Protein AF-A0A533MLQ5-F1 (afdb_monomer)

Structure (mmCIF, N/CA/C/O backbone):
data_AF-A0A533MLQ5-F1
#
_entry.id   AF-A0A533MLQ5-F1
#
loop_
_atom_site.group_PDB
_atom_site.id
_atom_site.type_symbol
_atom_site.label_atom_id
_atom_site.label_alt_id
_atom_site.label_comp_id
_atom_site.label_asym_id
_atom_site.label_entity_id
_atom_site.label_seq_id
_atom_site.pdbx_PDB_ins_code
_atom_site.Cartn_x
_atom_site.Cartn_y
_atom_site.Cartn_z
_atom_site.occupancy
_atom_site.B_iso_or_equiv
_atom_site.auth_seq_id
_atom_site.auth_comp_id
_atom_site.auth_asym_id
_atom_site.auth_atom_id
_atom_site.pdbx_PDB_model_num
ATOM 1 N N . MET A 1 1 ? 47.678 -3.691 -73.877 1.00 52.03 1 MET A N 1
ATOM 2 C CA . MET A 1 1 ? 47.034 -3.678 -72.547 1.00 52.03 1 MET A CA 1
ATOM 3 C C . MET A 1 1 ? 46.346 -5.024 -72.394 1.00 52.03 1 MET A C 1
ATOM 5 O O . MET A 1 1 ? 45.467 -5.335 -73.183 1.00 52.03 1 MET A O 1
ATOM 9 N N . THR A 1 2 ? 46.897 -5.907 -71.569 1.00 49.91 2 THR A N 1
ATOM 10 C CA . THR A 1 2 ? 46.600 -7.346 -71.576 1.00 49.91 2 THR A CA 1
ATOM 11 C C . THR A 1 2 ? 45.329 -7.654 -70.782 1.00 49.91 2 THR A C 1
ATOM 13 O O . THR A 1 2 ? 45.157 -7.157 -69.675 1.00 49.91 2 THR A O 1
ATOM 16 N N . ILE A 1 3 ? 44.464 -8.516 -71.330 1.00 55.06 3 ILE A N 1
ATOM 17 C CA . ILE A 1 3 ? 43.187 -8.994 -70.750 1.00 55.06 3 ILE A CA 1
ATOM 18 C C . ILE A 1 3 ? 43.326 -9.449 -69.283 1.00 55.06 3 ILE A C 1
ATOM 20 O O . ILE A 1 3 ? 42.401 -9.309 -68.491 1.00 55.06 3 ILE A O 1
ATOM 24 N N . LYS A 1 4 ? 44.519 -9.911 -68.890 1.00 53.94 4 LYS A N 1
ATOM 25 C CA . LYS A 1 4 ? 44.862 -10.299 -67.518 1.00 53.94 4 LYS A CA 1
ATOM 26 C C . LYS A 1 4 ? 44.716 -9.156 -66.497 1.00 53.94 4 LYS A C 1
ATOM 28 O O . LYS A 1 4 ? 44.266 -9.411 -65.392 1.00 53.94 4 LYS A O 1
ATOM 33 N N . ALA A 1 5 ? 45.028 -7.914 -66.878 1.00 56.56 5 ALA A N 1
ATOM 34 C CA . ALA A 1 5 ? 44.864 -6.742 -66.014 1.00 56.56 5 ALA A CA 1
ATOM 35 C C . ALA A 1 5 ? 43.391 -6.311 -65.873 1.00 56.56 5 ALA A C 1
ATOM 37 O O . ALA A 1 5 ? 43.002 -5.793 -64.834 1.00 56.56 5 ALA A O 1
ATOM 38 N N . LEU A 1 6 ? 42.559 -6.557 -66.894 1.00 52.03 6 LEU A N 1
ATOM 39 C CA . LEU A 1 6 ? 41.113 -6.305 -66.833 1.00 52.03 6 LEU A CA 1
ATOM 40 C C . LEU A 1 6 ? 40.410 -7.299 -65.893 1.00 52.03 6 LEU A C 1
ATOM 42 O O . LEU A 1 6 ? 39.586 -6.875 -65.095 1.00 52.03 6 LEU A O 1
ATOM 46 N N . ILE A 1 7 ? 40.794 -8.581 -65.922 1.00 58.09 7 ILE A N 1
ATOM 47 C CA . ILE A 1 7 ? 40.249 -9.624 -65.029 1.00 58.09 7 ILE A CA 1
ATOM 48 C C . ILE A 1 7 ? 40.660 -9.391 -63.563 1.00 58.09 7 ILE A C 1
ATOM 50 O O . ILE A 1 7 ? 39.838 -9.556 -62.668 1.00 58.09 7 ILE A O 1
ATOM 54 N N . ASP A 1 8 ? 41.901 -8.962 -63.307 1.00 58.78 8 ASP A N 1
ATOM 55 C CA . ASP A 1 8 ? 42.352 -8.603 -61.949 1.00 58.78 8 ASP A CA 1
ATOM 56 C C . ASP A 1 8 ? 41.588 -7.395 -61.381 1.00 58.78 8 ASP A C 1
ATOM 58 O O . ASP A 1 8 ? 41.286 -7.344 -60.191 1.00 58.78 8 ASP A O 1
ATOM 62 N N . THR A 1 9 ? 41.235 -6.429 -62.237 1.00 58.09 9 THR A N 1
ATOM 63 C CA . THR A 1 9 ? 40.489 -5.231 -61.820 1.00 58.09 9 THR A CA 1
ATOM 64 C C . THR A 1 9 ? 39.015 -5.553 -61.526 1.00 58.09 9 THR A C 1
ATOM 66 O O . THR A 1 9 ? 38.464 -5.012 -60.573 1.00 58.09 9 THR A O 1
ATOM 69 N N . ASP A 1 10 ? 38.385 -6.457 -62.287 1.00 61.09 10 ASP A N 1
ATOM 70 C CA . ASP A 1 10 ? 36.984 -6.877 -62.082 1.00 61.09 10 ASP A CA 1
ATOM 71 C C . ASP A 1 10 ? 36.812 -7.691 -60.780 1.00 61.09 10 ASP A C 1
ATOM 73 O O . ASP A 1 10 ? 35.869 -7.485 -60.014 1.00 61.09 10 ASP A O 1
ATOM 77 N N . ASN A 1 11 ? 37.795 -8.541 -60.456 1.00 61.97 11 ASN A N 1
ATOM 78 C CA . ASN A 1 11 ? 37.850 -9.255 -59.175 1.00 61.97 11 ASN A CA 1
ATOM 79 C C . ASN A 1 11 ? 38.070 -8.299 -57.990 1.00 61.97 11 ASN A C 1
ATOM 81 O O . ASN A 1 11 ? 37.400 -8.426 -56.967 1.00 61.97 11 ASN A O 1
ATOM 85 N N . ALA A 1 12 ? 38.942 -7.294 -58.142 1.00 66.06 12 ALA A N 1
ATOM 86 C CA . ALA A 1 12 ? 39.179 -6.288 -57.106 1.00 66.06 12 ALA A CA 1
ATOM 87 C C . ALA A 1 12 ? 37.922 -5.451 -56.792 1.00 66.06 12 ALA A C 1
ATOM 89 O O . ALA A 1 12 ? 37.705 -5.065 -55.643 1.00 66.06 12 ALA A O 1
ATOM 90 N N . VAL A 1 13 ? 37.069 -5.189 -57.790 1.00 75.00 13 VAL A N 1
ATOM 91 C CA . VAL A 1 13 ? 35.772 -4.523 -57.583 1.00 75.00 13 VAL A CA 1
ATOM 92 C C . VAL A 1 13 ? 34.772 -5.467 -56.908 1.00 75.00 13 VAL A C 1
ATOM 94 O O . VAL A 1 13 ? 34.083 -5.049 -55.977 1.00 75.00 13 VAL A O 1
ATOM 97 N N . SER A 1 14 ? 34.717 -6.740 -57.315 1.00 80.56 14 SER A N 1
ATOM 98 C CA . SER A 1 14 ? 33.837 -7.746 -56.702 1.00 80.56 14 SER A CA 1
ATOM 99 C C . SER A 1 14 ? 34.130 -7.960 -55.211 1.00 80.56 14 SER A C 1
ATOM 101 O O . SER A 1 14 ? 33.197 -8.053 -54.411 1.00 80.56 14 SER A O 1
ATOM 103 N N . ASP A 1 15 ? 35.404 -7.967 -54.812 1.00 81.50 15 ASP A N 1
ATOM 104 C CA . ASP A 1 15 ? 35.809 -8.131 -53.410 1.00 81.50 15 ASP A CA 1
ATOM 105 C C . ASP A 1 15 ? 35.355 -6.954 -52.533 1.00 81.50 15 ASP A C 1
ATOM 107 O O . ASP A 1 15 ? 34.838 -7.146 -51.428 1.00 81.50 15 ASP A O 1
ATOM 111 N N . ILE A 1 16 ? 35.473 -5.723 -53.042 1.00 88.06 16 ILE A N 1
ATOM 112 C CA . ILE A 1 16 ? 35.023 -4.516 -52.333 1.00 88.06 16 ILE A CA 1
ATOM 113 C C . ILE A 1 16 ? 33.496 -4.504 -52.205 1.00 88.06 16 ILE A C 1
ATOM 115 O O . ILE A 1 16 ? 32.967 -4.181 -51.139 1.00 88.06 16 ILE A O 1
ATOM 119 N N . VAL A 1 17 ? 32.774 -4.877 -53.265 1.00 88.62 17 VAL A N 1
ATOM 120 C CA . VAL A 1 17 ? 31.306 -4.949 -53.244 1.00 88.62 17 VAL A CA 1
ATOM 121 C C . VAL A 1 17 ? 30.828 -6.024 -52.267 1.00 88.62 17 VAL A C 1
ATOM 123 O O . VAL A 1 17 ? 29.930 -5.759 -51.468 1.00 88.62 17 VAL A O 1
ATOM 126 N N . GLY A 1 18 ? 31.451 -7.206 -52.263 1.00 88.25 18 GLY A N 1
ATOM 127 C CA . GLY A 1 18 ? 31.145 -8.275 -51.311 1.00 88.25 18 GLY A CA 1
ATOM 128 C C . GLY A 1 18 ? 31.357 -7.838 -49.860 1.00 88.25 18 GLY A C 1
ATOM 129 O O . GLY A 1 18 ? 30.474 -8.028 -49.020 1.00 88.25 18 GLY A O 1
ATOM 130 N N . PHE A 1 19 ? 32.479 -7.170 -49.577 1.00 91.56 19 PHE A N 1
ATOM 131 C CA . PHE A 1 19 ? 32.752 -6.606 -48.255 1.00 91.56 19 PHE A CA 1
ATOM 132 C C . PHE A 1 19 ? 31.704 -5.562 -47.839 1.00 91.56 19 PHE A C 1
ATOM 134 O O . PHE A 1 19 ? 31.177 -5.629 -46.728 1.00 91.56 19 PHE A O 1
ATOM 141 N N . MET A 1 20 ? 31.348 -4.635 -48.734 1.00 94.31 20 MET A N 1
ATOM 142 C CA . MET A 1 20 ? 30.329 -3.612 -48.466 1.00 94.31 20 MET A CA 1
ATOM 143 C C . MET A 1 20 ? 28.946 -4.215 -48.206 1.00 94.31 20 MET A C 1
ATOM 145 O O . MET A 1 20 ? 28.219 -3.727 -47.338 1.00 94.31 20 MET A O 1
ATOM 149 N N . LEU A 1 21 ? 28.581 -5.285 -48.916 1.00 94.75 21 LEU A N 1
ATOM 150 C CA . LEU A 1 21 ? 27.321 -5.996 -48.701 1.00 94.75 21 LEU A CA 1
ATOM 151 C C . LEU A 1 21 ? 27.282 -6.661 -47.324 1.00 94.75 21 LEU A C 1
ATOM 153 O O . LEU A 1 21 ? 26.309 -6.478 -46.592 1.00 94.75 21 LEU A O 1
ATOM 157 N N . VAL A 1 22 ? 28.345 -7.373 -46.936 1.00 96.25 22 VAL A N 1
ATOM 158 C CA . VAL A 1 22 ? 28.440 -7.991 -45.603 1.00 96.25 22 VAL A CA 1
ATOM 159 C C . VAL A 1 22 ? 28.392 -6.923 -44.511 1.00 96.25 22 VAL A C 1
ATOM 161 O O . VAL A 1 22 ? 27.608 -7.051 -43.572 1.00 96.25 22 VAL A O 1
ATOM 164 N N . LEU A 1 23 ? 29.155 -5.836 -44.659 1.00 96.56 23 LEU A N 1
ATOM 165 C CA . LEU A 1 23 ? 29.151 -4.720 -43.713 1.00 96.56 23 LEU A CA 1
ATOM 166 C C . LEU A 1 23 ? 27.755 -4.094 -43.579 1.00 96.56 23 LEU A C 1
ATOM 168 O O . LEU A 1 23 ? 27.298 -3.835 -42.468 1.00 96.56 23 LEU A O 1
ATOM 172 N N . SER A 1 24 ? 27.051 -3.901 -44.695 1.00 97.31 24 SER A N 1
ATOM 173 C CA . SER A 1 24 ? 25.691 -3.350 -44.699 1.00 97.31 24 SER A CA 1
ATOM 174 C C . SER A 1 24 ? 24.708 -4.269 -43.973 1.00 97.31 24 SER A C 1
ATOM 176 O O . SER A 1 24 ? 23.948 -3.807 -43.124 1.00 97.31 24 SER A O 1
ATOM 178 N N . ILE A 1 25 ? 24.757 -5.577 -44.243 1.00 97.00 25 ILE A N 1
ATOM 179 C CA . ILE A 1 25 ? 23.915 -6.573 -43.564 1.00 97.00 25 ILE A CA 1
ATOM 180 C C . ILE A 1 25 ? 24.217 -6.595 -42.061 1.00 97.00 25 ILE A C 1
ATOM 182 O O . ILE A 1 25 ? 23.290 -6.649 -41.249 1.00 97.00 25 ILE A O 1
ATOM 186 N N . MET A 1 26 ? 25.491 -6.499 -41.673 1.00 97.25 26 MET A N 1
ATOM 187 C CA . MET A 1 26 ? 25.888 -6.423 -40.267 1.00 97.25 26 MET A CA 1
ATOM 188 C C . MET A 1 26 ? 25.338 -5.169 -39.581 1.00 97.25 26 MET A C 1
ATOM 190 O O . MET A 1 26 ? 24.741 -5.281 -38.511 1.00 97.25 26 MET A O 1
ATOM 194 N N . ILE A 1 27 ? 25.489 -3.991 -40.194 1.00 97.06 27 ILE A N 1
ATOM 195 C CA . ILE A 1 27 ? 24.986 -2.724 -39.640 1.00 97.06 27 ILE A CA 1
ATOM 196 C C . ILE A 1 27 ? 23.463 -2.781 -39.472 1.00 97.06 27 ILE A C 1
ATOM 198 O O . ILE A 1 27 ? 22.954 -2.434 -38.407 1.00 97.06 27 ILE A O 1
ATOM 202 N N . VAL A 1 28 ? 22.738 -3.271 -40.484 1.00 96.94 28 VAL A N 1
ATOM 203 C CA . VAL A 1 28 ? 21.276 -3.430 -40.423 1.00 96.94 28 VAL A CA 1
ATOM 204 C C . VAL A 1 28 ? 20.872 -4.398 -39.311 1.00 96.94 28 VAL A C 1
ATOM 206 O O . VAL A 1 28 ? 19.945 -4.113 -38.556 1.00 96.94 28 VAL A O 1
ATOM 209 N N . SER A 1 29 ? 21.593 -5.510 -39.158 1.00 96.06 29 SER A N 1
ATOM 210 C CA . SER A 1 29 ? 21.314 -6.498 -38.110 1.00 96.06 29 SER A CA 1
ATOM 211 C C . SER A 1 29 ? 21.522 -5.916 -36.708 1.00 96.06 29 SER A C 1
ATOM 213 O O . SER A 1 29 ? 20.667 -6.079 -35.841 1.00 96.06 29 SER A O 1
ATOM 215 N N . LEU A 1 30 ? 22.619 -5.185 -36.484 1.00 95.00 30 LEU A N 1
ATOM 216 C CA . LEU A 1 30 ? 22.902 -4.532 -35.200 1.00 95.00 30 LEU A CA 1
ATOM 217 C C . LEU A 1 30 ? 21.886 -3.433 -34.869 1.00 95.00 30 LEU A C 1
ATOM 219 O O . LEU A 1 30 ? 21.451 -3.320 -33.719 1.00 95.00 30 LEU A O 1
ATOM 223 N N . ALA A 1 31 ? 21.484 -2.647 -35.870 1.00 94.19 31 ALA A N 1
ATOM 224 C CA . ALA A 1 31 ? 20.447 -1.636 -35.714 1.00 94.19 31 ALA A CA 1
ATOM 225 C C . ALA A 1 31 ? 19.106 -2.277 -35.32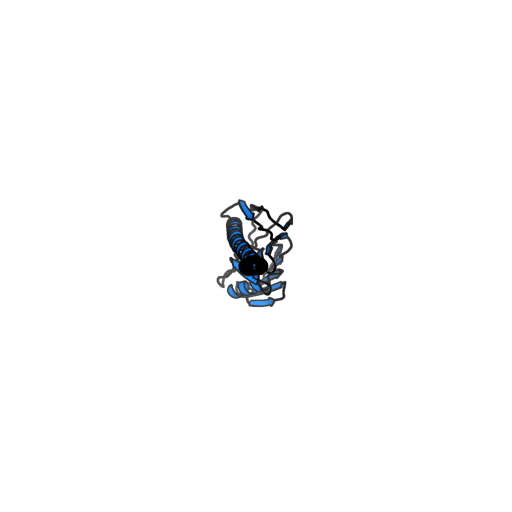3 1.00 94.19 31 ALA A C 1
ATOM 227 O O . ALA A 1 31 ? 18.473 -1.832 -34.367 1.00 94.19 31 ALA A O 1
ATOM 228 N N . ALA A 1 32 ? 18.714 -3.365 -35.996 1.00 93.31 32 ALA A N 1
ATOM 229 C CA . ALA A 1 32 ? 17.498 -4.103 -35.672 1.00 93.31 32 ALA A CA 1
ATOM 230 C C . ALA A 1 32 ? 17.530 -4.655 -34.237 1.00 93.31 32 ALA A C 1
ATOM 232 O O . ALA A 1 32 ? 16.602 -4.404 -33.471 1.00 93.31 32 ALA A O 1
ATOM 233 N N . ILE A 1 33 ? 18.615 -5.332 -33.838 1.00 92.94 33 ILE A N 1
ATOM 234 C CA . ILE A 1 33 ? 18.772 -5.863 -32.471 1.00 92.94 33 ILE A CA 1
ATOM 235 C C . ILE A 1 33 ? 18.626 -4.745 -31.434 1.00 92.94 33 ILE A C 1
ATOM 237 O O . ILE A 1 33 ? 17.901 -4.904 -30.456 1.00 92.94 33 ILE A O 1
ATOM 241 N N . SER A 1 34 ? 19.276 -3.601 -31.658 1.00 89.38 34 SER A N 1
ATOM 242 C CA . SER A 1 34 ? 19.252 -2.476 -30.716 1.00 89.38 34 SER A CA 1
ATOM 243 C C . SER A 1 34 ? 17.848 -1.892 -30.539 1.00 89.38 34 SER A C 1
ATOM 245 O O . SER A 1 34 ? 17.462 -1.563 -29.419 1.00 89.38 34 SER A O 1
ATOM 247 N N . LEU A 1 35 ? 17.068 -1.800 -31.621 1.00 89.00 35 LEU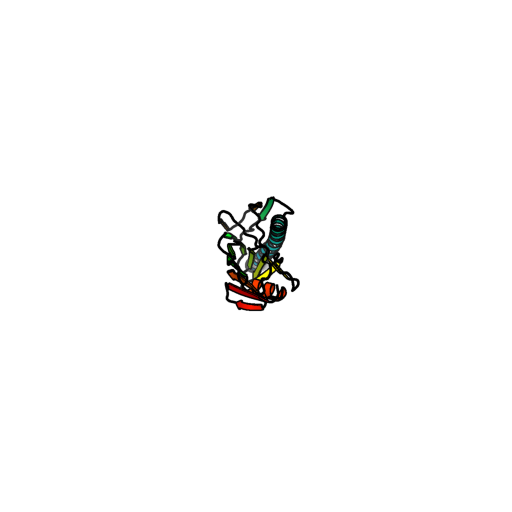 A N 1
ATOM 248 C CA . LEU A 1 35 ? 15.687 -1.313 -31.576 1.00 89.00 35 LEU A CA 1
ATOM 249 C C . LEU A 1 35 ? 14.758 -2.268 -30.815 1.00 89.00 35 LEU A C 1
ATOM 251 O O . LEU A 1 35 ? 13.924 -1.807 -30.039 1.00 89.00 35 LEU A O 1
ATOM 255 N N . PHE A 1 36 ? 14.919 -3.583 -30.988 1.00 89.50 36 PHE A N 1
ATOM 256 C CA . PHE A 1 36 ? 14.092 -4.577 -30.293 1.00 89.50 36 PHE A CA 1
ATOM 257 C C . PHE A 1 36 ? 14.529 -4.845 -28.846 1.00 89.50 36 PHE A C 1
ATOM 259 O O . PHE A 1 36 ? 13.700 -5.227 -28.024 1.00 89.50 36 PHE A O 1
ATOM 266 N N . ALA A 1 37 ? 15.802 -4.630 -28.501 1.00 88.62 37 ALA A N 1
ATOM 267 C CA . ALA A 1 37 ? 16.313 -4.891 -27.155 1.00 88.62 37 ALA A CA 1
ATOM 268 C C . ALA A 1 37 ? 15.799 -3.887 -26.108 1.00 88.62 37 ALA A C 1
ATOM 270 O O . ALA A 1 37 ? 15.509 -4.270 -24.978 1.00 88.62 37 ALA A O 1
ATOM 271 N N . GLN A 1 38 ? 15.673 -2.608 -26.472 1.00 85.81 38 GLN A N 1
ATOM 272 C CA . GLN A 1 38 ? 15.264 -1.540 -25.552 1.00 85.81 38 GLN A CA 1
ATOM 273 C C . GLN A 1 38 ? 13.917 -1.783 -24.840 1.00 85.81 38 GLN A C 1
ATOM 275 O O . GLN A 1 38 ? 13.901 -1.707 -23.611 1.00 85.81 38 GLN A O 1
ATOM 280 N N . PRO A 1 39 ? 12.799 -2.094 -25.533 1.00 85.75 39 PRO A N 1
ATOM 281 C CA . PRO A 1 39 ? 11.515 -2.304 -24.860 1.00 85.75 39 PRO A CA 1
ATOM 282 C C . PRO A 1 39 ? 11.556 -3.482 -23.878 1.00 85.75 39 PRO A C 1
ATOM 284 O O . PRO A 1 39 ? 11.119 -3.333 -22.740 1.00 85.75 39 PRO A O 1
ATOM 287 N N . ILE A 1 40 ? 12.180 -4.600 -24.271 1.00 86.06 40 ILE A N 1
ATOM 288 C CA . ILE A 1 40 ? 12.322 -5.799 -23.428 1.00 86.06 40 ILE A CA 1
ATOM 289 C C . ILE A 1 40 ? 13.117 -5.481 -22.155 1.00 86.06 40 ILE A C 1
ATOM 291 O O . ILE A 1 40 ? 12.739 -5.880 -21.052 1.00 86.06 40 ILE A O 1
ATOM 295 N N . LEU A 1 41 ? 14.221 -4.739 -22.295 1.00 87.88 41 LEU A N 1
ATOM 296 C CA . LEU A 1 41 ? 15.052 -4.343 -21.160 1.00 87.88 41 LEU A CA 1
ATOM 297 C C . LEU A 1 41 ? 14.315 -3.398 -20.208 1.00 87.88 41 LEU A C 1
ATOM 299 O O . LEU A 1 41 ? 14.487 -3.522 -18.999 1.00 87.88 41 LEU A O 1
ATOM 303 N N . ASN A 1 42 ? 13.517 -2.463 -20.725 1.00 86.06 42 ASN A N 1
ATOM 304 C CA . ASN A 1 42 ? 12.780 -1.516 -19.889 1.00 86.06 42 ASN A CA 1
ATOM 305 C C . ASN A 1 42 ? 11.655 -2.203 -19.106 1.00 86.06 42 ASN A C 1
ATOM 307 O O . ASN A 1 42 ? 11.548 -1.986 -17.907 1.00 86.06 42 ASN A O 1
ATOM 311 N N . GLU A 1 43 ? 10.879 -3.088 -19.736 1.00 85.38 43 GLU A N 1
ATOM 312 C CA . GLU A 1 43 ? 9.852 -3.870 -19.030 1.00 85.38 43 GLU A CA 1
ATOM 313 C C . GLU A 1 43 ? 10.455 -4.746 -17.927 1.00 85.38 43 GLU A C 1
ATOM 315 O O . GLU A 1 43 ? 9.967 -4.742 -16.798 1.00 85.38 43 GLU A O 1
ATOM 320 N N . THR A 1 44 ? 11.573 -5.420 -18.221 1.00 89.12 44 THR A N 1
ATOM 321 C CA . THR A 1 44 ? 12.284 -6.243 -17.228 1.00 89.12 44 THR A CA 1
ATOM 322 C C . THR A 1 44 ? 12.804 -5.394 -16.063 1.00 89.12 44 THR A C 1
ATOM 324 O O . THR A 1 44 ? 12.773 -5.824 -14.911 1.00 89.12 44 THR A O 1
ATOM 327 N N . LYS A 1 45 ? 13.291 -4.176 -16.335 1.00 90.12 45 LYS A N 1
ATOM 328 C CA . LYS A 1 45 ? 13.747 -3.252 -15.286 1.00 90.12 45 LYS A CA 1
ATOM 329 C C . LYS A 1 45 ? 12.604 -2.811 -14.383 1.00 90.12 45 LYS A C 1
ATOM 331 O O . LYS A 1 45 ? 12.774 -2.860 -13.171 1.00 90.12 45 LYS A O 1
ATOM 336 N N . ASP A 1 46 ? 11.468 -2.421 -14.952 1.00 90.75 46 ASP A N 1
ATOM 337 C CA . ASP A 1 46 ? 10.319 -1.952 -14.174 1.00 90.75 46 ASP A CA 1
ATOM 338 C C . ASP A 1 46 ? 9.773 -3.057 -13.261 1.00 90.75 46 ASP A C 1
ATOM 340 O O . ASP A 1 46 ? 9.446 -2.800 -12.105 1.00 90.75 46 ASP A O 1
ATOM 344 N N . GLU A 1 47 ? 9.753 -4.308 -13.735 1.00 91.00 47 GLU A N 1
ATOM 345 C CA . GLU A 1 47 ? 9.387 -5.469 -12.917 1.00 91.00 47 GLU A CA 1
ATOM 346 C C . GLU A 1 47 ? 10.367 -5.692 -11.754 1.00 91.00 47 GLU A C 1
ATOM 348 O O . GLU A 1 47 ? 9.945 -5.907 -10.615 1.00 91.00 47 GLU A O 1
ATOM 353 N N . ILE A 1 48 ? 11.674 -5.589 -12.013 1.00 92.56 48 ILE A N 1
ATOM 354 C CA . ILE A 1 48 ? 12.706 -5.697 -10.974 1.00 92.56 48 ILE A CA 1
ATOM 355 C C . ILE A 1 48 ? 12.574 -4.557 -9.956 1.00 92.56 48 ILE A C 1
ATOM 357 O O . ILE A 1 48 ? 12.662 -4.799 -8.752 1.00 92.56 48 ILE A O 1
ATOM 361 N N . TYR A 1 49 ? 12.366 -3.320 -10.412 1.00 93.88 49 TYR A N 1
ATOM 362 C CA . TYR A 1 49 ? 12.189 -2.168 -9.528 1.00 93.88 49 TYR A CA 1
ATOM 363 C C . TYR A 1 49 ? 10.948 -2.319 -8.656 1.00 93.88 49 TYR A C 1
ATOM 365 O O . TYR A 1 49 ? 11.047 -2.148 -7.441 1.00 93.88 49 TYR A O 1
ATOM 373 N N . PHE A 1 50 ? 9.826 -2.739 -9.240 1.00 95.00 50 PHE A N 1
ATOM 374 C CA . PHE A 1 50 ? 8.605 -3.005 -8.493 1.00 95.00 50 PHE A CA 1
ATOM 375 C C . PHE A 1 50 ? 8.795 -4.114 -7.452 1.00 95.00 50 PHE A C 1
ATOM 377 O O . PHE A 1 50 ? 8.494 -3.904 -6.282 1.00 95.00 50 PHE A O 1
ATOM 384 N N . SER A 1 51 ? 9.375 -5.257 -7.831 1.00 94.44 51 SER A N 1
ATOM 385 C CA . SER A 1 51 ? 9.604 -6.378 -6.906 1.00 94.44 51 SER A CA 1
ATOM 386 C C . SER A 1 51 ? 10.542 -6.008 -5.749 1.00 94.44 51 SER A C 1
ATOM 388 O O . SER A 1 51 ? 10.308 -6.382 -4.596 1.00 94.44 51 SER A O 1
ATOM 390 N N . ASN A 1 52 ? 11.593 -5.231 -6.026 1.00 94.69 52 ASN A N 1
ATOM 391 C CA . ASN A 1 52 ? 12.480 -4.708 -4.988 1.00 94.69 52 ASN A CA 1
ATOM 392 C C . ASN A 1 52 ? 11.754 -3.715 -4.070 1.00 94.69 52 ASN A C 1
ATOM 394 O O . ASN A 1 52 ? 12.025 -3.672 -2.865 1.00 94.69 52 ASN A O 1
ATOM 398 N N . MET A 1 53 ? 10.830 -2.923 -4.616 1.00 95.81 53 MET A N 1
ATOM 399 C CA . MET A 1 53 ? 10.047 -1.989 -3.820 1.00 95.81 53 MET A CA 1
ATOM 400 C C . MET A 1 53 ? 8.996 -2.703 -2.969 1.00 95.81 53 MET A C 1
ATOM 402 O O . MET A 1 53 ? 8.884 -2.376 -1.795 1.00 95.81 53 MET A O 1
ATOM 406 N N . GLU A 1 54 ? 8.310 -3.732 -3.474 1.00 95.94 54 GLU A N 1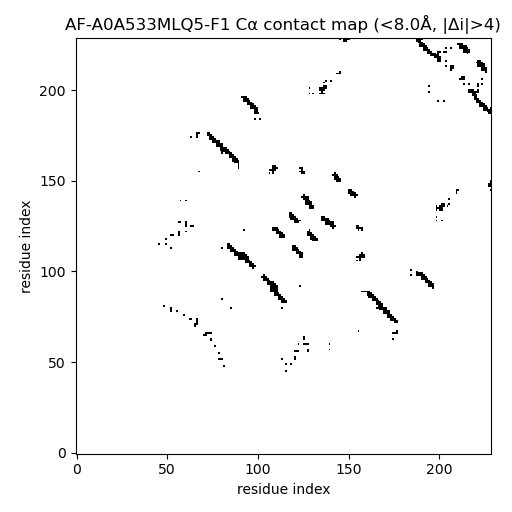
ATOM 407 C CA . GLU A 1 54 ? 7.402 -4.572 -2.673 1.00 95.94 54 GLU A CA 1
ATOM 408 C C . GLU A 1 54 ? 8.123 -5.194 -1.465 1.00 95.94 54 GLU A C 1
ATOM 410 O O . GLU A 1 54 ? 7.612 -5.171 -0.342 1.00 95.94 54 GLU A O 1
ATOM 415 N N . GLN A 1 55 ? 9.356 -5.678 -1.651 1.00 95.88 55 GLN A N 1
ATOM 416 C CA . GLN A 1 55 ? 10.195 -6.154 -0.543 1.00 95.88 55 GLN A CA 1
ATOM 417 C C . GLN A 1 55 ? 10.550 -5.025 0.434 1.00 95.88 55 GLN A C 1
ATOM 419 O O . GLN A 1 55 ? 10.488 -5.206 1.651 1.00 95.88 55 GLN A O 1
ATOM 424 N N . SER A 1 56 ? 10.893 -3.842 -0.077 1.00 96.81 56 SER A N 1
ATOM 425 C CA . SER A 1 56 ? 11.232 -2.687 0.763 1.00 96.81 56 SER A CA 1
ATOM 426 C C . SER A 1 56 ? 10.022 -2.194 1.569 1.00 96.81 56 SER A C 1
ATOM 428 O O . SER A 1 56 ? 10.151 -1.869 2.750 1.00 96.81 56 SER A O 1
ATOM 430 N N . PHE A 1 57 ? 8.832 -2.226 0.971 1.00 97.50 57 PHE A N 1
ATOM 431 C CA . PHE A 1 57 ? 7.560 -1.956 1.631 1.00 97.50 57 PHE A CA 1
ATOM 432 C C . PHE A 1 57 ? 7.179 -3.046 2.634 1.00 97.50 57 PHE A C 1
ATOM 434 O O . PHE A 1 57 ? 6.618 -2.729 3.674 1.00 97.50 57 PHE A O 1
ATOM 441 N N . THR A 1 58 ? 7.529 -4.311 2.393 1.00 97.56 58 THR A N 1
ATOM 442 C CA . THR A 1 58 ? 7.356 -5.386 3.388 1.00 97.56 58 THR A CA 1
ATOM 443 C C . THR A 1 58 ? 8.168 -5.089 4.654 1.00 97.56 58 THR A C 1
ATOM 445 O O . THR A 1 58 ? 7.686 -5.265 5.774 1.00 97.56 58 THR A O 1
ATOM 448 N N . LEU A 1 59 ? 9.387 -4.562 4.498 1.00 97.19 59 LEU A N 1
ATOM 449 C CA . LEU A 1 59 ? 10.194 -4.103 5.632 1.00 97.19 59 LEU A CA 1
ATOM 450 C C . LEU A 1 59 ? 9.587 -2.864 6.309 1.00 97.19 59 LEU A C 1
ATOM 452 O O . LEU A 1 59 ? 9.567 -2.803 7.537 1.00 97.19 59 LEU A O 1
ATOM 456 N N . LEU A 1 60 ? 9.060 -1.908 5.536 1.00 97.12 60 LEU A N 1
ATOM 457 C CA . LEU A 1 60 ? 8.356 -0.736 6.071 1.00 97.12 60 LEU A CA 1
ATOM 458 C C . LEU A 1 60 ? 7.084 -1.129 6.844 1.00 97.12 60 LEU A C 1
ATOM 460 O O . LEU A 1 60 ? 6.815 -0.592 7.916 1.00 97.12 60 LEU A O 1
ATOM 464 N N . HIS A 1 61 ? 6.325 -2.104 6.344 1.00 97.00 61 HIS A N 1
ATOM 465 C CA . HIS A 1 61 ? 5.189 -2.701 7.038 1.00 97.00 61 HIS A CA 1
ATOM 466 C C . HIS A 1 61 ? 5.635 -3.329 8.366 1.00 97.00 61 HIS A C 1
ATOM 468 O O . HIS A 1 61 ? 5.027 -3.066 9.402 1.00 97.00 61 HIS A O 1
ATOM 474 N N . SER A 1 62 ? 6.737 -4.089 8.373 1.00 96.75 62 SER A N 1
ATOM 475 C CA . SER A 1 62 ? 7.291 -4.649 9.613 1.00 96.75 62 SER A CA 1
ATOM 476 C C . SER A 1 62 ? 7.692 -3.563 10.614 1.00 96.75 62 SER A C 1
ATOM 478 O O . SER A 1 62 ? 7.428 -3.715 11.804 1.00 96.75 62 SER A O 1
ATOM 480 N N . ASP A 1 63 ? 8.310 -2.471 10.159 1.00 96.19 63 ASP A N 1
ATOM 481 C CA . ASP A 1 63 ? 8.648 -1.326 11.013 1.00 96.19 63 ASP A CA 1
ATOM 482 C C . ASP A 1 63 ? 7.395 -0.663 11.595 1.00 96.19 63 ASP A C 1
ATOM 484 O O . ASP A 1 63 ? 7.334 -0.400 12.797 1.00 96.19 63 ASP A O 1
ATOM 488 N N . THR A 1 64 ? 6.374 -0.471 10.760 1.00 95.56 64 THR A N 1
ATOM 489 C CA . THR A 1 64 ? 5.074 0.081 11.158 1.00 95.56 64 THR A CA 1
ATOM 490 C C . THR A 1 64 ? 4.416 -0.799 12.214 1.00 95.56 64 THR A C 1
ATOM 492 O O . THR A 1 64 ? 3.956 -0.303 13.238 1.00 95.56 64 THR A O 1
ATOM 495 N N . ASN A 1 65 ? 4.428 -2.117 12.014 1.00 94.19 65 ASN A N 1
ATOM 496 C CA . ASN A 1 65 ? 3.872 -3.074 12.960 1.00 94.19 65 ASN A CA 1
ATOM 497 C C . ASN A 1 65 ? 4.679 -3.131 14.269 1.00 94.19 65 ASN A C 1
ATOM 499 O O . ASN A 1 65 ? 4.103 -3.237 15.350 1.00 94.19 65 ASN A O 1
ATOM 503 N N . ASP A 1 66 ? 6.011 -3.038 14.217 1.00 94.81 66 ASP A N 1
ATOM 504 C CA . ASP A 1 66 ? 6.848 -2.932 15.419 1.00 94.81 66 ASP A CA 1
ATOM 505 C C . ASP A 1 66 ? 6.477 -1.692 16.246 1.00 94.81 66 ASP A C 1
ATOM 507 O O . ASP A 1 66 ? 6.407 -1.779 17.472 1.00 94.81 66 ASP A O 1
ATOM 511 N N . ILE A 1 67 ? 6.209 -0.560 15.589 1.00 94.06 67 ILE A N 1
ATOM 512 C CA . ILE A 1 67 ? 5.779 0.677 16.252 1.00 94.06 67 ILE A CA 1
ATOM 513 C C . ILE A 1 67 ? 4.357 0.536 16.807 1.00 94.06 67 ILE A C 1
ATOM 515 O O . ILE A 1 67 ? 4.139 0.778 17.993 1.00 94.06 67 ILE A O 1
ATOM 519 N N . ALA A 1 68 ? 3.408 0.076 15.990 1.00 91.69 68 ALA A N 1
ATOM 520 C CA . ALA A 1 68 ? 2.001 -0.075 16.369 1.00 91.69 68 ALA A CA 1
ATOM 521 C C . ALA A 1 68 ? 1.783 -1.099 17.498 1.00 91.69 68 ALA A C 1
ATOM 523 O O . ALA A 1 68 ? 0.863 -0.958 18.298 1.00 91.69 68 ALA A O 1
ATOM 524 N N . SER A 1 69 ? 2.639 -2.122 17.591 1.00 90.56 69 SER A N 1
ATOM 525 C CA . SER A 1 69 ? 2.626 -3.111 18.682 1.00 90.56 69 SER A CA 1
ATOM 526 C C . SER A 1 69 ? 3.442 -2.691 19.913 1.00 90.56 69 SER A C 1
ATOM 528 O O . SER A 1 69 ? 3.548 -3.460 20.868 1.00 90.56 69 SER A O 1
ATOM 530 N N . GLY A 1 70 ? 4.050 -1.499 19.906 1.00 91.25 70 GLY A N 1
ATOM 531 C CA . GLY A 1 70 ? 4.870 -0.991 21.009 1.00 91.25 70 GLY A CA 1
ATOM 532 C C . GLY A 1 70 ? 6.232 -1.680 21.172 1.00 91.25 70 GLY A C 1
ATOM 533 O O . GLY A 1 70 ? 6.913 -1.462 22.173 1.00 91.25 70 GLY A O 1
ATOM 534 N N . ARG A 1 71 ? 6.662 -2.501 20.202 1.00 92.88 71 ARG A N 1
ATOM 535 C CA . ARG A 1 71 ? 7.993 -3.142 20.183 1.00 92.88 71 ARG A CA 1
ATOM 536 C C . ARG A 1 71 ? 9.109 -2.167 19.806 1.00 92.88 71 ARG A C 1
ATOM 538 O O . ARG A 1 71 ? 10.280 -2.438 20.064 1.00 92.88 71 ARG A O 1
ATOM 545 N N . SER A 1 72 ? 8.758 -1.036 19.201 1.00 94.94 72 SER A N 1
ATOM 546 C CA . SER A 1 72 ? 9.663 0.070 18.909 1.00 94.94 72 SER A CA 1
ATOM 547 C C . SER A 1 72 ? 8.938 1.408 19.046 1.00 94.94 72 SER A C 1
ATOM 549 O O . SER A 1 72 ? 7.719 1.475 18.955 1.00 94.94 72 SER A O 1
ATOM 551 N N . THR A 1 73 ? 9.686 2.487 19.259 1.00 92.38 73 THR A N 1
ATOM 552 C CA . THR A 1 73 ? 9.133 3.852 19.310 1.00 92.38 73 THR A CA 1
ATOM 553 C C . THR A 1 73 ? 9.456 4.643 18.048 1.00 92.38 73 THR A C 1
ATOM 555 O O . THR A 1 73 ? 8.720 5.564 17.707 1.00 92.38 73 THR A O 1
ATOM 558 N N . ILE A 1 74 ? 10.547 4.298 17.359 1.00 96.06 74 ILE A N 1
ATOM 559 C CA . ILE A 1 74 ? 11.018 4.991 16.162 1.00 96.06 74 ILE A CA 1
ATOM 560 C C . ILE A 1 74 ? 11.715 4.013 15.216 1.00 96.06 74 ILE A C 1
ATOM 562 O O . ILE A 1 74 ? 12.522 3.186 15.648 1.00 96.06 74 ILE A O 1
ATOM 566 N N . LYS A 1 75 ? 11.430 4.130 13.920 1.00 97.38 75 LYS A N 1
ATOM 567 C CA . LYS A 1 75 ? 12.088 3.385 12.842 1.00 97.38 75 LYS A CA 1
ATOM 568 C C . LYS A 1 75 ? 12.406 4.326 11.687 1.00 97.38 75 LYS A C 1
ATOM 570 O O . LYS A 1 75 ? 11.661 5.264 11.415 1.00 97.38 75 LYS A O 1
ATOM 575 N N . THR A 1 76 ? 13.506 4.045 10.999 1.00 97.06 76 THR A N 1
ATOM 576 C CA . THR A 1 76 ? 13.937 4.801 9.821 1.00 97.06 76 THR A CA 1
ATOM 577 C C . THR A 1 76 ? 14.193 3.839 8.678 1.00 97.06 76 THR A C 1
ATOM 579 O O . THR A 1 76 ? 14.883 2.833 8.859 1.00 97.06 76 THR A O 1
ATOM 582 N N . ARG A 1 77 ? 13.673 4.168 7.497 1.00 95.56 77 ARG A N 1
ATOM 583 C CA . ARG A 1 77 ? 13.807 3.362 6.288 1.00 95.56 77 ARG A CA 1
ATOM 584 C C . ARG A 1 77 ? 14.167 4.245 5.103 1.00 95.56 77 ARG A C 1
ATOM 586 O O . ARG A 1 77 ? 13.494 5.236 4.845 1.00 95.56 77 ARG A O 1
ATOM 593 N N . ASP A 1 78 ? 15.204 3.850 4.377 1.00 96.25 78 ASP A N 1
ATOM 594 C CA . ASP A 1 78 ? 15.587 4.475 3.114 1.00 96.25 78 ASP A CA 1
ATOM 595 C C . ASP A 1 78 ? 15.050 3.614 1.964 1.00 96.25 78 ASP A C 1
ATOM 597 O O . ASP A 1 78 ? 15.311 2.411 1.915 1.00 96.25 78 ASP A O 1
ATOM 601 N N . LEU A 1 79 ? 14.292 4.227 1.059 1.00 95.38 79 LEU A N 1
ATOM 602 C CA . LEU A 1 79 ? 13.662 3.588 -0.094 1.00 95.38 79 LEU A CA 1
ATOM 603 C C . LEU A 1 79 ? 14.198 4.219 -1.377 1.00 95.38 79 LEU A C 1
ATOM 605 O O . LEU A 1 79 ? 14.164 5.437 -1.529 1.00 95.38 79 LEU A O 1
ATOM 609 N N . ASN A 1 80 ? 14.684 3.404 -2.311 1.00 94.12 80 ASN A N 1
ATOM 610 C CA . ASN A 1 80 ? 15.131 3.886 -3.618 1.00 94.12 80 ASN A CA 1
ATOM 611 C C . ASN A 1 80 ? 13.965 3.854 -4.615 1.00 94.12 80 ASN A C 1
ATOM 613 O O . ASN A 1 80 ? 13.497 2.771 -4.953 1.00 94.12 80 ASN A O 1
ATOM 617 N N . ILE A 1 81 ? 13.525 5.018 -5.100 1.00 92.19 81 ILE A N 1
ATOM 618 C CA . ILE A 1 81 ? 12.355 5.143 -5.986 1.00 92.19 81 ILE A CA 1
ATOM 619 C C . ILE A 1 81 ? 12.635 4.581 -7.396 1.00 92.19 81 ILE A C 1
ATOM 621 O O . ILE A 1 81 ? 11.711 4.180 -8.097 1.00 92.19 81 ILE A O 1
ATOM 625 N N . ALA A 1 82 ? 13.903 4.503 -7.816 1.00 90.94 82 ALA A N 1
ATOM 626 C CA . ALA A 1 82 ? 14.319 3.872 -9.072 1.00 90.94 82 ALA A CA 1
ATOM 627 C C . ALA A 1 82 ? 13.535 4.327 -10.331 1.00 90.94 82 ALA A C 1
ATOM 629 O O . ALA A 1 82 ? 13.064 3.500 -11.105 1.00 90.94 82 ALA A O 1
ATOM 630 N N . ASN A 1 83 ? 13.428 5.644 -10.561 1.00 88.81 83 ASN A N 1
ATOM 631 C CA . ASN A 1 83 ? 12.715 6.252 -11.702 1.00 88.81 83 ASN A CA 1
ATOM 632 C C . ASN A 1 83 ? 11.188 6.073 -11.712 1.00 88.81 83 ASN A C 1
ATOM 634 O O . ASN A 1 83 ? 10.550 6.296 -12.740 1.00 88.81 83 ASN A O 1
ATOM 638 N N . ALA A 1 84 ? 10.597 5.739 -10.571 1.00 93.88 84 ALA A N 1
ATOM 639 C CA . ALA A 1 84 ? 9.152 5.658 -10.394 1.00 93.88 84 ALA A CA 1
ATOM 640 C C . ALA A 1 84 ? 8.600 6.868 -9.622 1.00 93.88 84 ALA A C 1
ATOM 642 O O . ALA A 1 84 ? 9.268 7.904 -9.513 1.00 93.88 84 ALA A O 1
ATOM 643 N N . HIS A 1 85 ? 7.383 6.743 -9.098 1.00 96.00 85 HIS A N 1
ATOM 644 C CA . HIS A 1 85 ? 6.737 7.749 -8.269 1.00 96.00 85 HIS A CA 1
ATOM 645 C C . HIS A 1 85 ? 6.497 7.222 -6.850 1.00 96.00 85 HIS A C 1
ATOM 647 O O . HIS A 1 85 ? 6.240 6.037 -6.646 1.00 96.00 85 HIS A O 1
ATOM 653 N N . MET A 1 86 ? 6.627 8.102 -5.860 1.00 96.88 86 MET A N 1
ATOM 654 C CA . MET A 1 86 ? 6.307 7.820 -4.466 1.00 96.88 86 MET A CA 1
ATOM 655 C C . MET A 1 86 ? 5.563 9.001 -3.860 1.00 96.88 86 MET A C 1
ATOM 657 O O . MET A 1 86 ? 5.965 10.156 -4.028 1.00 96.88 86 MET A O 1
ATOM 661 N N . SER A 1 87 ? 4.512 8.709 -3.110 1.00 97.44 87 SER A N 1
ATOM 662 C CA . SER A 1 87 ? 3.680 9.714 -2.469 1.00 97.44 87 SER A CA 1
ATOM 663 C C . SER A 1 87 ? 3.291 9.307 -1.054 1.00 97.44 87 SER A C 1
ATOM 665 O O . SER A 1 87 ? 3.316 8.135 -0.675 1.00 97.44 87 SER A O 1
ATOM 667 N N . PHE A 1 88 ? 2.959 10.315 -0.259 1.00 97.75 88 PHE A N 1
ATOM 668 C CA . PHE A 1 88 ? 2.284 10.160 1.015 1.00 97.75 88 PHE A CA 1
ATOM 669 C C . PHE A 1 88 ? 1.134 11.153 1.068 1.00 97.75 88 PHE A C 1
ATOM 671 O O . PHE A 1 88 ? 1.336 12.350 0.835 1.00 97.75 88 PHE A O 1
ATOM 678 N N . ASP A 1 89 ? -0.046 10.647 1.396 1.00 97.69 89 ASP A N 1
ATOM 679 C CA . ASP A 1 89 ? -1.254 11.433 1.590 1.00 97.69 89 ASP A CA 1
ATOM 680 C C . ASP A 1 89 ? -1.890 11.027 2.932 1.00 97.69 89 ASP A C 1
ATOM 682 O O . ASP A 1 89 ? -2.322 9.880 3.072 1.00 97.69 89 ASP A O 1
ATOM 686 N N . PRO A 1 90 ? -1.923 11.919 3.941 1.00 96.31 90 PRO A N 1
ATOM 687 C CA . PRO A 1 90 ? -2.491 11.609 5.253 1.00 96.31 90 PRO A CA 1
ATOM 688 C C . PRO A 1 90 ? -4.019 11.427 5.227 1.00 96.31 90 PRO A C 1
ATOM 690 O O . PRO A 1 90 ? -4.568 10.829 6.150 1.00 96.31 90 PRO A O 1
ATOM 693 N N . ASP A 1 91 ? -4.711 11.886 4.178 1.00 95.56 91 ASP A N 1
ATOM 694 C CA . ASP A 1 91 ? -6.177 11.893 4.091 1.00 95.56 91 ASP A CA 1
ATOM 695 C C . ASP A 1 91 ? -6.738 10.902 3.049 1.00 95.56 91 ASP A C 1
ATOM 697 O O . ASP A 1 91 ? -7.953 10.812 2.868 1.00 95.56 91 ASP A O 1
ATOM 701 N N . SER A 1 92 ? -5.878 10.127 2.381 1.00 94.62 92 SER A N 1
ATOM 702 C CA . SER A 1 92 ? -6.255 9.233 1.272 1.00 94.62 92 SER A CA 1
ATOM 703 C C . SER A 1 92 ? -7.153 8.060 1.665 1.00 94.62 92 SER A C 1
ATOM 705 O O . SER A 1 92 ? -7.943 7.588 0.847 1.00 94.62 92 SER A O 1
ATOM 707 N N . THR A 1 93 ? -7.017 7.574 2.901 1.00 95.94 93 THR A N 1
ATOM 708 C CA . THR A 1 93 ? -7.753 6.418 3.418 1.00 95.94 93 THR A CA 1
ATOM 709 C C . THR A 1 93 ? -8.495 6.798 4.679 1.00 95.94 93 THR A C 1
ATOM 711 O O . THR A 1 93 ? -7.877 7.189 5.668 1.00 95.94 93 THR A O 1
ATOM 714 N N . ASN A 1 94 ? -9.814 6.624 4.679 1.00 96.50 94 ASN A N 1
ATOM 715 C CA . ASN A 1 94 ? -10.644 6.837 5.860 1.00 96.50 94 ASN A CA 1
ATOM 716 C C . ASN A 1 94 ? -11.261 5.516 6.315 1.00 96.50 94 ASN A C 1
ATOM 718 O O . ASN A 1 94 ? -11.887 4.810 5.526 1.00 96.50 94 ASN A O 1
ATOM 722 N N . ILE A 1 95 ? -11.108 5.200 7.597 1.00 95.25 95 ILE A N 1
ATOM 723 C CA . ILE A 1 95 ? -11.692 4.013 8.214 1.00 95.25 95 ILE A CA 1
ATOM 724 C C . ILE A 1 95 ? -12.674 4.461 9.277 1.00 95.25 95 ILE A C 1
ATOM 726 O O . ILE A 1 95 ? -12.328 5.244 10.162 1.00 95.25 95 ILE A O 1
ATOM 730 N N . SER A 1 96 ? -13.895 3.939 9.207 1.00 94.50 96 SER A N 1
ATOM 731 C CA . SER A 1 96 ? -14.910 4.122 10.231 1.00 94.50 96 SER A CA 1
ATOM 732 C C . SER A 1 96 ? -15.333 2.786 10.821 1.00 94.50 96 SER A C 1
ATOM 734 O O . SER A 1 96 ? -15.544 1.815 10.099 1.00 94.50 96 SER A O 1
ATOM 736 N N . ILE A 1 97 ? -15.459 2.749 12.145 1.00 92.00 97 ILE A N 1
ATOM 737 C CA . ILE A 1 97 ? -15.968 1.605 12.890 1.00 92.00 97 ILE A CA 1
ATOM 738 C C . ILE A 1 97 ? -17.206 2.043 13.661 1.00 92.00 97 ILE A C 1
ATOM 740 O O . ILE A 1 97 ? -17.189 3.042 14.388 1.00 92.00 97 ILE A O 1
ATOM 744 N N . ILE A 1 98 ? -18.272 1.267 13.513 1.00 90.44 98 ILE A N 1
ATOM 745 C CA . ILE A 1 98 ? -19.544 1.456 14.200 1.00 90.44 98 ILE A CA 1
ATOM 746 C C . ILE A 1 98 ? -19.769 0.255 15.116 1.00 90.44 98 ILE A C 1
ATOM 748 O O . ILE A 1 98 ? -19.744 -0.893 14.668 1.00 90.44 98 ILE A O 1
ATOM 752 N N . PHE A 1 99 ? -20.001 0.545 16.396 1.00 86.25 99 PHE A N 1
ATOM 753 C CA . PHE A 1 99 ? -20.379 -0.426 17.420 1.00 86.25 99 PHE A CA 1
ATOM 754 C C . PHE A 1 99 ? -21.819 -0.152 17.851 1.00 86.25 99 PHE A C 1
ATOM 756 O O . PHE A 1 99 ? -22.199 1.007 18.051 1.00 86.25 99 PHE A O 1
ATOM 763 N N . ASP A 1 100 ? -22.610 -1.200 18.064 1.00 80.56 100 ASP A N 1
ATOM 764 C CA . ASP A 1 100 ? -23.974 -1.036 18.569 1.00 80.56 100 ASP A CA 1
ATOM 765 C C . ASP A 1 100 ? -23.976 -0.322 19.933 1.00 80.56 100 ASP A C 1
ATOM 767 O O . ASP A 1 100 ? -23.429 -0.811 20.922 1.00 80.56 100 ASP A O 1
ATOM 771 N N . GLY A 1 101 ? -24.618 0.848 19.996 1.00 71.94 101 GLY A N 1
ATOM 772 C CA . GLY A 1 101 ? -24.784 1.615 21.235 1.00 71.94 101 GLY A CA 1
ATOM 773 C C . GLY A 1 101 ? -23.566 2.433 21.685 1.00 71.94 101 GLY A C 1
ATOM 774 O O . GLY A 1 101 ? -23.629 3.018 22.766 1.00 71.94 101 GLY A O 1
ATOM 775 N N . SER A 1 102 ? -22.498 2.521 20.881 1.00 76.56 102 SER A N 1
ATOM 776 C CA . SER A 1 102 ? -21.349 3.409 21.141 1.00 76.56 102 SER A CA 1
ATOM 777 C C . SER A 1 102 ? -21.180 4.454 20.027 1.00 76.56 102 SER A C 1
ATOM 779 O O . SER A 1 102 ? -21.716 4.273 18.934 1.00 76.56 102 SER A O 1
ATOM 781 N N . PRO A 1 103 ? -20.468 5.570 20.277 1.00 78.62 103 PRO A N 1
ATOM 782 C CA . PRO A 1 103 ? -20.166 6.548 19.237 1.00 78.62 103 PRO A CA 1
ATOM 783 C C . PRO A 1 103 ? -19.361 5.933 18.090 1.00 78.62 103 PRO A C 1
ATOM 785 O O . PRO A 1 103 ? -18.502 5.079 18.311 1.00 78.62 103 PRO A O 1
ATOM 788 N N . ASN A 1 104 ? -19.603 6.423 16.876 1.00 84.06 104 ASN A N 1
ATOM 789 C CA . ASN A 1 104 ? -18.815 6.038 15.713 1.00 84.06 104 ASN A CA 1
ATOM 790 C C . ASN A 1 104 ? -17.374 6.515 15.883 1.00 84.06 104 ASN A C 1
ATOM 792 O O . ASN A 1 104 ? -17.123 7.665 16.249 1.00 84.06 104 ASN A O 1
ATOM 796 N N . ILE A 1 105 ? -16.444 5.634 15.549 1.00 87.81 105 ILE A N 1
ATOM 797 C CA . ILE A 1 105 ? -15.023 5.937 15.486 1.00 87.81 105 ILE A CA 1
ATOM 798 C C . ILE A 1 105 ? -14.669 6.144 14.012 1.00 87.81 105 ILE A C 1
ATOM 800 O O . ILE A 1 105 ? -15.098 5.364 13.162 1.00 87.81 105 ILE A O 1
ATOM 804 N N . SER A 1 106 ? -13.930 7.203 13.684 1.00 90.62 106 SER A N 1
ATOM 805 C CA . SER A 1 106 ? -13.437 7.447 12.326 1.00 90.62 106 SER A CA 1
ATOM 806 C C . SER A 1 106 ? -12.039 8.047 12.372 1.00 90.62 106 SER A C 1
ATOM 808 O O . SER A 1 106 ? -11.795 8.970 13.148 1.00 90.62 106 SER A O 1
ATOM 810 N N . TYR A 1 107 ? -11.144 7.514 11.544 1.00 89.44 107 TYR A N 1
ATOM 811 C CA . TYR A 1 107 ? -9.762 7.960 11.421 1.00 89.44 107 TYR A CA 1
ATOM 812 C C . TYR A 1 107 ? -9.358 8.057 9.955 1.00 89.44 107 TYR A C 1
ATOM 814 O O . TYR A 1 107 ? -9.749 7.223 9.134 1.00 89.44 107 TYR A O 1
ATOM 822 N N . ASN A 1 108 ? -8.517 9.041 9.653 1.00 94.75 108 ASN A N 1
ATOM 823 C CA . ASN A 1 108 ? -7.776 9.081 8.401 1.00 94.75 108 ASN A CA 1
ATOM 824 C C . ASN A 1 108 ? -6.503 8.265 8.615 1.00 94.75 108 ASN A C 1
ATOM 826 O O . ASN A 1 108 ? -5.627 8.668 9.372 1.00 94.75 108 ASN A O 1
ATOM 830 N N . ALA A 1 109 ? -6.444 7.074 8.028 1.00 94.38 109 ALA A N 1
ATOM 831 C CA . ALA A 1 109 ? -5.300 6.184 8.167 1.00 94.38 109 ALA A CA 1
ATOM 832 C C . ALA A 1 109 ? -4.075 6.694 7.392 1.00 94.38 109 ALA A C 1
ATOM 834 O O . ALA A 1 109 ? -2.949 6.343 7.744 1.00 94.38 109 ALA A O 1
ATOM 835 N N . GLY A 1 110 ? -4.305 7.502 6.353 1.00 96.12 110 GLY A N 1
ATOM 836 C CA . GLY A 1 110 ? -3.291 7.916 5.392 1.00 96.12 110 GLY A CA 1
ATOM 837 C C . GLY A 1 110 ? -2.728 6.747 4.583 1.00 96.12 110 GLY A C 1
ATOM 838 O O . GLY A 1 110 ? -2.953 5.571 4.891 1.00 96.12 110 GLY A O 1
ATOM 839 N N . SER A 1 111 ? -1.977 7.067 3.535 1.00 97.25 111 SER A N 1
ATOM 840 C CA . SER A 1 111 ? -1.301 6.059 2.727 1.00 97.25 111 SER A CA 1
ATOM 841 C C . SER A 1 111 ? 0.064 6.521 2.241 1.00 97.25 111 SER A C 1
ATOM 843 O O . SER A 1 111 ? 0.257 7.679 1.875 1.00 97.25 111 SER A O 1
ATOM 845 N N . ILE A 1 112 ? 1.019 5.591 2.237 1.00 97.69 112 ILE A N 1
ATOM 846 C CA . ILE A 1 112 ? 2.298 5.733 1.534 1.00 97.69 112 ILE A CA 1
ATOM 847 C C . ILE A 1 112 ? 2.193 4.855 0.294 1.00 97.69 112 ILE A C 1
ATOM 849 O O . ILE A 1 112 ? 2.000 3.648 0.425 1.00 97.69 112 ILE A O 1
ATOM 853 N N . GLU A 1 113 ? 2.307 5.438 -0.894 1.00 97.88 113 GLU A N 1
ATOM 854 C CA . GLU A 1 113 ? 2.145 4.737 -2.168 1.00 97.88 113 GLU A CA 1
ATOM 855 C C . GLU A 1 113 ? 3.423 4.838 -3.000 1.00 97.88 113 GLU A C 1
ATOM 857 O O . GLU A 1 113 ? 4.107 5.862 -3.026 1.00 97.88 113 GLU A O 1
ATOM 862 N N . TYR A 1 114 ? 3.747 3.746 -3.681 1.00 97.56 114 TYR A N 1
ATOM 863 C CA . TYR A 1 114 ? 4.714 3.705 -4.762 1.00 97.56 114 TYR A CA 1
ATOM 864 C C . TYR A 1 114 ? 4.030 3.179 -6.016 1.00 97.56 114 TYR A C 1
ATOM 866 O O . TYR A 1 114 ? 3.428 2.101 -5.980 1.00 97.56 114 TYR A O 1
ATOM 874 N N . ASP A 1 115 ? 4.165 3.901 -7.124 1.00 95.62 115 ASP A N 1
ATOM 875 C CA . ASP A 1 115 ? 3.601 3.515 -8.410 1.00 95.62 115 ASP A CA 1
ATOM 876 C C . ASP A 1 115 ? 4.640 3.554 -9.532 1.00 95.62 115 ASP A C 1
ATOM 878 O O . ASP A 1 115 ? 5.450 4.475 -9.664 1.00 95.62 115 ASP A O 1
ATOM 882 N N . ILE A 1 116 ? 4.613 2.503 -10.350 1.00 94.31 116 ILE A N 1
ATOM 883 C CA . ILE A 1 116 ? 5.400 2.374 -11.570 1.00 94.31 116 ILE A CA 1
ATOM 884 C C . ILE A 1 116 ? 4.492 1.806 -12.662 1.00 94.31 116 ILE A C 1
ATOM 886 O O . ILE A 1 116 ? 4.071 0.649 -12.617 1.00 94.31 116 ILE A O 1
ATOM 890 N N . LYS A 1 117 ? 4.169 2.644 -13.655 1.00 90.38 117 LYS A N 1
ATOM 891 C CA . LYS A 1 117 ? 3.208 2.335 -14.729 1.00 90.38 117 LYS A CA 1
ATOM 892 C C . LYS A 1 117 ? 1.826 1.946 -14.176 1.00 90.38 117 LYS A C 1
ATOM 894 O O . LYS A 1 117 ? 1.105 2.801 -13.681 1.00 90.38 117 LYS A O 1
ATOM 899 N N . ASP A 1 118 ? 1.437 0.684 -14.317 1.00 90.69 118 ASP A N 1
ATOM 900 C CA . ASP A 1 118 ? 0.155 0.106 -13.910 1.00 90.69 118 ASP A CA 1
ATOM 901 C C . ASP A 1 118 ? 0.240 -0.667 -12.585 1.00 90.69 118 ASP A C 1
ATOM 903 O O . ASP A 1 118 ? -0.766 -1.201 -12.111 1.00 90.69 118 ASP A O 1
ATOM 907 N N . ARG A 1 119 ? 1.430 -0.723 -11.978 1.00 94.12 119 ARG A N 1
ATOM 908 C CA . ARG A 1 119 ? 1.679 -1.433 -10.727 1.00 94.12 119 ARG A CA 1
ATOM 909 C C . ARG A 1 119 ? 1.814 -0.458 -9.577 1.00 94.12 119 ARG A C 1
ATOM 911 O O . ARG A 1 119 ? 2.518 0.546 -9.687 1.00 94.12 119 ARG A O 1
ATOM 918 N N . LYS A 1 120 ? 1.169 -0.782 -8.461 1.00 97.00 120 LYS A N 1
ATOM 919 C CA . LYS A 1 120 ? 1.212 0.022 -7.243 1.00 97.00 120 LYS A CA 1
ATOM 920 C C . LYS A 1 120 ? 1.431 -0.853 -6.027 1.00 97.00 120 LYS A C 1
ATOM 922 O O . LYS A 1 120 ? 0.841 -1.925 -5.940 1.00 97.00 120 LYS A O 1
ATOM 927 N N . VAL A 1 121 ? 2.207 -0.362 -5.072 1.00 97.56 121 VAL A N 1
ATOM 928 C CA . VAL A 1 121 ? 2.294 -0.922 -3.723 1.00 97.56 121 VAL A CA 1
ATOM 929 C C . VAL A 1 121 ? 2.009 0.187 -2.719 1.00 97.56 121 VAL A C 1
ATOM 931 O O . VAL A 1 121 ? 2.515 1.300 -2.852 1.00 97.56 121 VAL A O 1
ATOM 934 N N . CYS A 1 122 ? 1.154 -0.098 -1.745 1.00 97.75 122 CYS A N 1
ATOM 935 C CA . CYS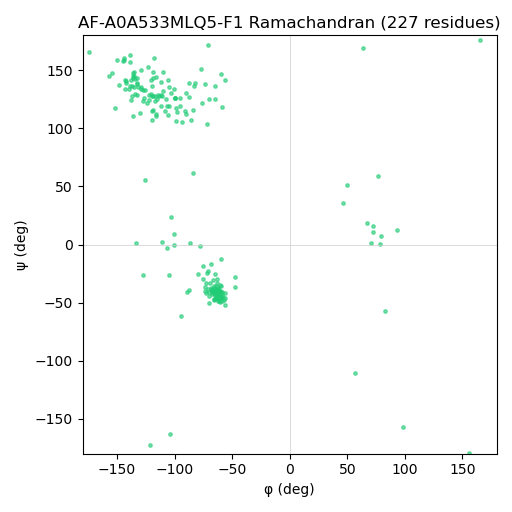 A 1 122 ? 0.620 0.896 -0.829 1.00 97.75 122 CYS A CA 1
ATOM 936 C C . CYS A 1 122 ? 0.580 0.358 0.598 1.00 97.75 122 CYS A C 1
ATOM 938 O O . CYS A 1 122 ? 0.182 -0.782 0.831 1.00 97.75 122 CYS A O 1
ATOM 940 N N . LEU A 1 123 ? 1.000 1.182 1.553 1.00 97.81 123 LEU A N 1
ATOM 941 C CA . LEU A 1 123 ? 0.851 0.923 2.976 1.00 97.81 123 LEU A CA 1
ATOM 942 C C . LEU A 1 123 ? -0.218 1.864 3.539 1.00 97.81 123 LEU A C 1
ATOM 944 O O . LEU A 1 123 ? 0.007 3.072 3.596 1.00 97.81 123 LEU A O 1
ATOM 948 N N . GLU A 1 124 ? -1.335 1.309 4.003 1.00 96.62 124 GLU A N 1
ATOM 949 C CA . GLU A 1 124 ? -2.432 2.051 4.641 1.00 96.62 124 GLU A CA 1
ATOM 950 C C . GLU A 1 124 ? -3.014 1.228 5.799 1.00 96.62 124 GLU A C 1
ATOM 952 O O . GLU A 1 124 ? -3.130 0.006 5.712 1.00 96.62 124 GLU A O 1
ATOM 957 N N . ASN A 1 125 ? -3.326 1.873 6.927 1.00 95.12 125 ASN A N 1
ATOM 958 C CA . ASN A 1 125 ? -3.811 1.214 8.153 1.00 95.12 125 ASN A CA 1
ATOM 959 C C . ASN A 1 125 ? -3.011 -0.041 8.580 1.00 95.12 125 ASN A C 1
ATOM 961 O O . ASN A 1 125 ? -3.561 -1.040 9.047 1.00 95.12 125 ASN A O 1
ATOM 965 N N . GLY A 1 126 ? -1.694 -0.027 8.369 1.00 93.69 126 GLY A N 1
ATOM 966 C CA . GLY A 1 126 ? -0.828 -1.169 8.657 1.00 93.69 126 GLY A CA 1
ATOM 967 C C . GLY A 1 126 ? -1.002 -2.368 7.718 1.00 93.69 126 GLY A C 1
ATOM 968 O O . GLY A 1 126 ? -0.294 -3.349 7.902 1.00 93.69 126 GLY A O 1
ATOM 969 N N . ALA A 1 127 ? -1.869 -2.314 6.707 1.00 96.69 127 ALA A N 1
ATOM 970 C CA . ALA A 1 127 ? -1.941 -3.305 5.639 1.00 96.69 127 ALA A CA 1
ATOM 971 C C . ALA A 1 127 ? -0.983 -2.930 4.509 1.00 96.69 127 ALA A C 1
ATOM 973 O O . ALA A 1 127 ? -0.897 -1.764 4.126 1.00 96.69 127 ALA A O 1
ATOM 974 N N . LEU A 1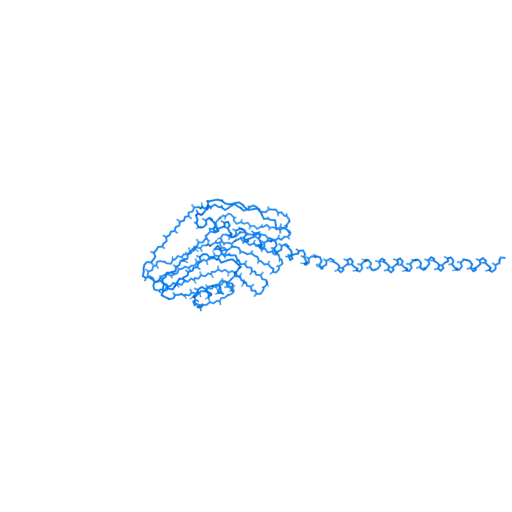 128 ? -0.289 -3.923 3.955 1.00 97.88 128 LEU A N 1
ATOM 975 C CA . LEU A 1 128 ? 0.464 -3.760 2.716 1.00 97.88 128 LEU A CA 1
ATOM 976 C C . LEU A 1 128 ? -0.371 -4.284 1.553 1.00 97.88 128 LEU A C 1
ATOM 978 O O . LEU A 1 128 ? -0.624 -5.488 1.475 1.00 97.88 128 LEU A O 1
ATOM 982 N N . LEU A 1 129 ? -0.772 -3.398 0.649 1.00 97.62 129 LEU A N 1
ATOM 983 C CA . LEU A 1 129 ? -1.575 -3.714 -0.523 1.00 97.62 129 LEU A CA 1
ATOM 984 C C . LEU A 1 129 ? -0.751 -3.580 -1.797 1.00 97.62 129 LEU A C 1
ATOM 986 O O . LEU A 1 129 ? 0.143 -2.744 -1.897 1.00 97.62 129 LEU A O 1
ATOM 990 N N . SER A 1 130 ? -1.079 -4.400 -2.785 1.00 96.81 130 SER A N 1
ATOM 991 C CA . SER A 1 130 ? -0.483 -4.340 -4.116 1.00 96.81 130 SER A CA 1
ATOM 992 C C . SER A 1 130 ? -1.570 -4.403 -5.176 1.00 96.81 130 SER A C 1
ATOM 994 O O . SER A 1 130 ? -2.585 -5.081 -4.995 1.00 96.81 130 SER A O 1
ATOM 996 N N . SER A 1 131 ? -1.378 -3.658 -6.259 1.00 95.31 131 SER A N 1
ATOM 997 C CA . SER A 1 131 ? -2.297 -3.562 -7.388 1.00 95.31 131 SER A CA 1
ATOM 998 C C . SER A 1 131 ? -1.543 -3.714 -8.701 1.00 95.31 131 SER A C 1
ATOM 1000 O O . SER A 1 131 ? -0.461 -3.156 -8.876 1.00 95.31 131 SER A O 1
ATOM 1002 N N . TYR A 1 132 ? -2.151 -4.458 -9.623 1.00 91.31 132 TYR A N 1
ATOM 1003 C CA . TYR A 1 132 ? -1.615 -4.782 -10.947 1.00 91.31 132 TYR A CA 1
ATOM 1004 C C . TYR A 1 132 ? -2.633 -4.368 -12.026 1.00 91.31 132 TYR A C 1
ATOM 1006 O O . TYR A 1 132 ? -3.136 -5.191 -12.791 1.00 91.31 132 TYR A O 1
ATOM 1014 N N . GLY A 1 133 ? -3.028 -3.093 -12.019 1.00 85.12 133 GLY A N 1
ATOM 1015 C CA . GLY A 1 133 ? -3.943 -2.487 -12.990 1.00 85.12 133 GLY A CA 1
ATOM 1016 C C . GLY A 1 133 ? -5.439 -2.701 -12.722 1.00 85.12 133 GLY A C 1
ATOM 1017 O O . GLY A 1 133 ? -6.180 -1.727 -12.625 1.00 85.12 133 GLY A O 1
ATOM 1018 N N . THR A 1 134 ? -5.914 -3.948 -12.621 1.00 80.38 134 THR A N 1
ATOM 1019 C CA . THR A 1 134 ? -7.368 -4.251 -12.585 1.00 80.38 134 THR A CA 1
ATOM 1020 C C . THR A 1 134 ? -7.916 -4.659 -11.220 1.00 80.38 134 THR A C 1
ATOM 1022 O O . THR A 1 134 ? -9.113 -4.903 -11.090 1.00 80.38 134 THR A O 1
ATOM 1025 N N . GLY A 1 135 ? -7.065 -4.777 -10.206 1.00 88.62 135 GLY A N 1
ATOM 1026 C CA . GLY A 1 135 ? -7.480 -5.198 -8.874 1.00 88.62 135 GLY A CA 1
ATOM 1027 C C . GLY A 1 135 ? -6.345 -5.118 -7.870 1.00 88.62 135 GLY A C 1
ATOM 1028 O O . GLY A 1 135 ? -5.179 -4.993 -8.248 1.00 88.62 135 GLY A O 1
ATOM 1029 N N . SER A 1 136 ? -6.710 -5.204 -6.595 1.00 94.81 136 SER A N 1
ATOM 1030 C CA . SER A 1 136 ? -5.786 -5.131 -5.473 1.00 94.81 136 SER A CA 1
ATOM 1031 C C . SER A 1 136 ? -5.872 -6.354 -4.572 1.00 94.81 136 SER A C 1
ATOM 1033 O O . SER A 1 136 ? -6.911 -7.005 -4.468 1.00 94.81 136 SER A O 1
ATOM 1035 N N . ILE A 1 137 ? -4.762 -6.653 -3.907 1.00 95.19 137 ILE A N 1
ATOM 1036 C CA . ILE A 1 137 ? -4.641 -7.721 -2.918 1.00 95.19 137 ILE A CA 1
ATOM 1037 C C . ILE A 1 137 ? -3.878 -7.213 -1.699 1.00 95.19 137 ILE A C 1
ATOM 1039 O O . ILE A 1 137 ? -2.987 -6.374 -1.821 1.00 95.19 137 ILE A O 1
ATOM 1043 N N . VAL A 1 138 ? -4.206 -7.749 -0.527 1.00 96.56 138 VAL A N 1
ATOM 1044 C CA . VAL A 1 138 ? -3.416 -7.547 0.692 1.00 96.56 138 VAL A CA 1
ATOM 1045 C C . VAL A 1 138 ? -2.275 -8.566 0.696 1.00 96.56 138 VAL A C 1
ATOM 1047 O O . VAL A 1 138 ? -2.520 -9.770 0.745 1.00 96.56 138 VAL A O 1
ATOM 1050 N N . ILE A 1 139 ? -1.032 -8.088 0.622 1.00 95.31 139 ILE A N 1
ATOM 1051 C CA . ILE A 1 139 ? 0.188 -8.908 0.683 1.00 95.31 139 ILE A CA 1
ATOM 1052 C C . ILE A 1 139 ? 0.632 -9.122 2.132 1.00 95.31 139 ILE A C 1
ATOM 1054 O O . ILE A 1 139 ? 1.084 -10.210 2.486 1.00 95.31 139 ILE A O 1
ATOM 1058 N N . SER A 1 140 ? 0.525 -8.098 2.981 1.00 96.44 140 SER A N 1
ATOM 1059 C CA . SER A 1 140 ? 0.795 -8.222 4.420 1.00 96.44 140 SER A CA 1
ATOM 1060 C C . SER A 1 140 ? -0.390 -7.713 5.218 1.00 96.44 140 SER A C 1
ATOM 1062 O O . SER A 1 140 ? -0.879 -6.606 4.996 1.00 96.44 140 SER A O 1
ATOM 1064 N N . GLU A 1 141 ? -0.868 -8.570 6.112 1.00 94.81 141 GLU A N 1
ATOM 1065 C CA . GLU A 1 141 ? -2.120 -8.369 6.827 1.00 94.81 141 GLU A CA 1
ATOM 1066 C C . GLU A 1 141 ? -1.980 -7.279 7.902 1.00 94.81 141 GLU A C 1
ATOM 1068 O O . GLU A 1 141 ? -0.980 -7.255 8.627 1.00 94.81 141 GLU A O 1
ATOM 1073 N N . PRO A 1 142 ? -2.977 -6.391 8.043 1.00 93.56 142 PRO A N 1
ATOM 1074 C CA . PRO A 1 142 ? -3.065 -5.504 9.191 1.00 93.56 142 PRO A CA 1
ATOM 1075 C C . PRO A 1 142 ? -3.431 -6.296 10.454 1.00 93.56 142 PRO A C 1
ATOM 1077 O O . PRO A 1 142 ? -3.809 -7.468 10.415 1.00 93.56 142 PRO A O 1
ATOM 1080 N N . LEU A 1 143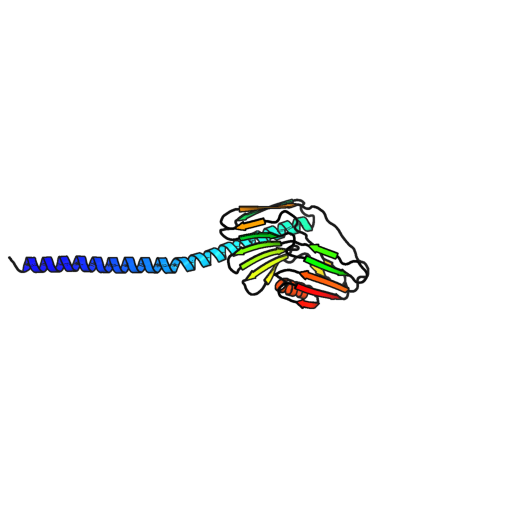 ? -3.368 -5.629 11.604 1.00 89.00 143 LEU A N 1
ATOM 1081 C CA . LEU A 1 143 ? -3.748 -6.207 12.893 1.00 89.00 143 LEU A CA 1
ATOM 1082 C C . LEU A 1 143 ? -5.268 -6.103 13.129 1.00 89.00 143 LEU A C 1
ATOM 1084 O O . LEU A 1 143 ? -5.719 -5.452 14.073 1.00 89.00 143 LEU A O 1
ATOM 1088 N N . ILE A 1 144 ? -6.049 -6.748 12.262 1.00 91.19 144 ILE A N 1
ATOM 1089 C CA . ILE A 1 144 ? -7.500 -6.913 12.409 1.00 91.19 144 ILE A CA 1
ATOM 1090 C C . ILE A 1 144 ? -7.795 -8.408 12.475 1.00 91.19 144 ILE A C 1
ATOM 1092 O O . ILE A 1 144 ? -7.558 -9.140 11.521 1.00 91.19 144 ILE A O 1
ATOM 1096 N N . TYR A 1 145 ? -8.299 -8.888 13.605 1.00 86.81 145 TYR A N 1
ATOM 1097 C CA . TYR A 1 145 ? -8.649 -10.298 13.739 1.00 86.81 145 TYR A CA 1
ATOM 1098 C C . TYR A 1 145 ? -9.804 -10.497 14.711 1.00 86.81 145 TYR A C 1
ATOM 1100 O O . TYR A 1 145 ? -10.087 -9.666 15.576 1.00 86.81 145 TYR A O 1
ATOM 1108 N N . THR A 1 146 ? -10.461 -11.639 14.568 1.00 86.81 146 THR A N 1
ATOM 1109 C CA . THR A 1 146 ? -11.545 -12.079 15.437 1.00 86.81 146 THR A CA 1
ATOM 1110 C C . THR A 1 146 ? -11.376 -13.560 15.741 1.00 86.81 146 THR A C 1
ATOM 1112 O O . THR A 1 146 ? -10.979 -14.337 14.874 1.00 86.81 146 THR A O 1
ATOM 1115 N N . ASP A 1 147 ? -11.665 -13.965 16.974 1.00 86.12 147 ASP A N 1
ATOM 1116 C CA . ASP A 1 147 ? -11.768 -15.380 17.354 1.00 86.12 147 ASP A CA 1
ATOM 1117 C C . ASP A 1 147 ? -13.235 -15.861 17.431 1.00 86.12 147 ASP A C 1
ATOM 1119 O O . ASP A 1 147 ? -13.514 -16.968 17.899 1.00 86.12 147 ASP A O 1
ATOM 1123 N N . GLY A 1 148 ? -14.180 -15.027 16.976 1.00 78.94 148 GLY A N 1
ATOM 1124 C CA . GLY A 1 148 ? -15.623 -15.269 17.051 1.00 78.94 148 GLY A CA 1
ATOM 1125 C C . GLY A 1 148 ? -16.252 -14.994 18.423 1.00 78.94 148 GLY A C 1
ATOM 1126 O O . GLY A 1 148 ? -17.454 -15.203 18.585 1.00 78.94 148 GLY A O 1
ATOM 1127 N N . GLN A 1 149 ? -15.464 -14.559 19.410 1.00 80.31 149 GLN A N 1
ATOM 1128 C CA . GLN A 1 149 ? -15.931 -14.071 20.714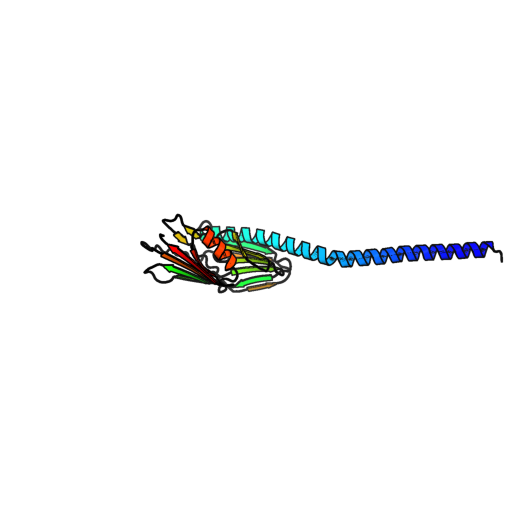 1.00 80.31 149 GLN A CA 1
ATOM 1129 C C . GLN A 1 149 ? -15.372 -12.693 21.067 1.00 80.31 149 GLN A C 1
ATOM 1131 O O . GLN A 1 149 ? -15.961 -11.999 21.884 1.00 80.31 149 GLN A O 1
ATOM 1136 N N . THR A 1 150 ? -14.205 -12.345 20.530 1.00 84.12 150 THR A N 1
ATOM 1137 C CA . THR A 1 150 ? -13.517 -11.072 20.705 1.00 84.12 150 THR A CA 1
ATOM 1138 C C . THR A 1 150 ? -12.974 -10.639 19.354 1.00 84.12 150 THR A C 1
ATOM 1140 O O . THR A 1 150 ? -12.247 -11.380 18.688 1.00 84.12 150 THR A O 1
ATOM 1143 N N . THR A 1 151 ? -13.289 -9.408 18.971 1.00 87.06 151 THR A N 1
ATOM 1144 C CA . THR A 1 151 ? -12.717 -8.763 17.789 1.00 87.06 151 THR A CA 1
ATOM 1145 C C . THR A 1 151 ? -11.738 -7.683 18.214 1.00 87.06 151 THR A C 1
ATOM 1147 O O . THR A 1 151 ? -12.076 -6.781 18.980 1.00 87.06 151 THR A O 1
ATOM 1150 N N . VAL A 1 152 ? -10.514 -7.775 17.702 1.00 89.19 152 VAL A N 1
ATOM 1151 C CA . VAL A 1 152 ? -9.454 -6.796 17.926 1.00 89.19 152 VAL A CA 1
ATOM 1152 C C . VAL A 1 152 ? -9.185 -6.087 16.610 1.00 89.19 152 VAL A C 1
ATOM 1154 O O . VAL A 1 152 ? -8.804 -6.710 15.620 1.00 89.19 152 VAL A O 1
ATOM 1157 N N . ILE A 1 153 ? -9.389 -4.773 16.613 1.00 90.19 153 ILE A N 1
ATOM 1158 C CA . ILE A 1 153 ? -9.153 -3.910 15.457 1.00 90.19 153 ILE A CA 1
ATOM 1159 C C . ILE A 1 153 ? -8.101 -2.894 15.870 1.00 90.19 153 ILE A C 1
ATOM 1161 O O . ILE A 1 153 ? -8.381 -1.996 16.663 1.00 90.19 153 ILE A O 1
ATOM 1165 N N . ASN A 1 154 ? -6.883 -3.053 15.360 1.00 91.00 154 ASN A N 1
ATOM 1166 C CA . ASN A 1 154 ? -5.861 -2.026 15.487 1.00 91.00 154 ASN A CA 1
ATOM 1167 C C . ASN A 1 154 ? -6.000 -1.042 14.324 1.00 91.00 154 ASN A C 1
ATOM 1169 O O . ASN A 1 154 ? -6.017 -1.453 13.161 1.00 91.00 154 ASN A O 1
ATOM 1173 N N . LEU A 1 155 ? -6.097 0.243 14.652 1.00 91.88 155 LEU A N 1
ATOM 1174 C CA . LEU A 1 155 ? -6.115 1.318 13.674 1.00 91.88 155 LEU A CA 1
ATOM 1175 C C . LEU A 1 155 ? -4.778 2.047 13.711 1.00 91.88 155 LEU A C 1
ATOM 1177 O O . LEU A 1 155 ? -4.393 2.615 14.732 1.00 91.88 155 LEU A O 1
ATOM 1181 N N . VAL A 1 156 ? -4.074 2.025 12.584 1.00 93.88 156 VAL A N 1
ATOM 1182 C CA . VAL A 1 156 ? -2.790 2.697 12.408 1.00 93.88 156 VAL A CA 1
ATOM 1183 C C . VAL A 1 156 ? -3.012 3.933 11.551 1.00 93.88 156 VAL A C 1
ATOM 1185 O O . VAL A 1 156 ? -3.285 3.827 10.358 1.00 93.88 156 VAL A O 1
ATOM 1188 N N . GLN A 1 157 ? -2.859 5.104 12.163 1.00 94.69 157 GLN A N 1
ATOM 1189 C CA . GLN A 1 157 ? -2.876 6.386 11.468 1.00 94.69 157 GLN A CA 1
ATOM 1190 C C . GLN A 1 157 ? -1.448 6.826 11.135 1.00 94.69 157 GLN A C 1
ATOM 1192 O O . GLN A 1 157 ? -0.622 7.032 12.027 1.00 94.69 157 GLN A O 1
ATOM 1197 N N . LEU A 1 158 ? -1.166 6.974 9.843 1.00 94.50 158 LEU A N 1
ATOM 1198 C CA . LEU A 1 158 ? 0.043 7.593 9.322 1.00 94.50 158 LEU A CA 1
ATOM 1199 C C . LEU A 1 158 ? -0.230 9.090 9.146 1.00 94.50 158 LEU A C 1
ATOM 1201 O O . LEU A 1 158 ? -1.023 9.484 8.298 1.00 94.50 158 LEU A O 1
ATOM 1205 N N . ASP A 1 159 ? 0.425 9.916 9.956 1.00 93.38 159 ASP A N 1
ATOM 1206 C CA . ASP A 1 159 ? 0.275 11.374 9.941 1.00 93.38 159 ASP A CA 1
ATOM 1207 C C . ASP A 1 159 ? 1.610 12.060 9.614 1.00 93.38 159 ASP A C 1
ATOM 1209 O O . ASP A 1 159 ? 2.689 11.556 9.942 1.00 93.38 159 ASP A O 1
ATOM 1213 N N . GLY A 1 160 ? 1.542 13.213 8.952 1.00 93.56 160 GLY A N 1
ATOM 1214 C CA . GLY A 1 160 ? 2.708 13.971 8.513 1.00 93.56 160 GLY A CA 1
ATOM 1215 C C . GLY A 1 160 ? 2.429 14.894 7.322 1.00 93.56 160 GLY A C 1
ATOM 1216 O O . GLY A 1 160 ? 1.310 14.964 6.817 1.00 93.56 160 GLY A O 1
ATOM 1217 N N . PRO A 1 161 ? 3.450 15.620 6.834 1.00 95.00 161 PRO A N 1
ATOM 1218 C CA . PRO A 1 161 ? 3.306 16.446 5.644 1.00 95.00 161 PRO A CA 1
ATOM 1219 C C . PRO A 1 161 ? 3.165 15.574 4.393 1.00 95.00 161 PRO A C 1
ATOM 1221 O O . PRO A 1 161 ? 4.045 14.761 4.104 1.00 95.00 161 PRO A O 1
ATOM 1224 N N . ALA A 1 162 ? 2.095 15.795 3.629 1.00 96.50 162 ALA A N 1
ATOM 1225 C CA . ALA A 1 162 ? 1.909 15.158 2.331 1.00 96.50 162 ALA A CA 1
ATOM 1226 C C . ALA A 1 162 ? 3.098 15.443 1.399 1.00 96.50 162 ALA A C 1
ATOM 1228 O O . ALA A 1 162 ? 3.632 16.559 1.365 1.00 96.50 162 ALA A O 1
ATOM 1229 N N . PHE A 1 163 ? 3.502 14.444 0.619 1.00 95.94 163 PHE A N 1
ATOM 1230 C CA . PHE A 1 163 ? 4.540 14.603 -0.394 1.00 95.94 163 PHE A CA 1
ATOM 1231 C C . PHE A 1 163 ? 4.240 13.764 -1.631 1.00 95.94 163 PHE A C 1
ATOM 1233 O O . PHE A 1 163 ? 3.503 12.787 -1.592 1.00 95.94 163 PHE A O 1
ATOM 1240 N N . SER A 1 164 ? 4.845 14.155 -2.745 1.00 96.12 164 SER A N 1
ATOM 1241 C CA . SER A 1 164 ? 4.753 13.451 -4.015 1.00 96.12 164 SER A CA 1
ATOM 1242 C C . SER A 1 164 ? 6.040 13.733 -4.778 1.00 96.12 164 SER A C 1
ATOM 1244 O O . SER A 1 164 ? 6.394 14.889 -5.024 1.00 96.12 164 SER A O 1
ATOM 1246 N N . VAL A 1 165 ? 6.803 12.683 -5.054 1.00 95.00 165 VAL A N 1
ATOM 1247 C CA . VAL A 1 165 ? 8.135 12.762 -5.655 1.00 95.00 165 VAL A CA 1
ATOM 1248 C C . VAL A 1 165 ? 8.264 11.703 -6.738 1.00 95.00 165 VAL A C 1
ATOM 1250 O O . VAL A 1 165 ? 7.749 10.599 -6.608 1.00 95.00 165 VAL A O 1
ATOM 1253 N N . GLY A 1 166 ? 8.955 12.032 -7.824 1.00 94.25 166 GLY A N 1
ATOM 1254 C CA . GLY A 1 166 ? 9.205 11.093 -8.911 1.00 94.25 166 GLY A CA 1
ATOM 1255 C C . GLY A 1 166 ? 10.627 11.194 -9.440 1.00 94.25 166 GLY A C 1
ATOM 1256 O O . GLY A 1 166 ? 11.314 12.192 -9.214 1.00 94.25 166 GLY A O 1
ATOM 1257 N N . GLY A 1 167 ? 11.045 10.163 -10.167 1.00 91.00 167 GLY A N 1
ATOM 1258 C CA . GLY A 1 167 ? 12.375 10.065 -10.759 1.00 91.00 167 GLY A CA 1
ATOM 1259 C C . GLY A 1 167 ? 13.336 9.215 -9.930 1.00 91.00 167 GLY A C 1
ATOM 1260 O O . GLY A 1 167 ? 12.938 8.317 -9.187 1.00 91.00 167 GLY A O 1
ATOM 1261 N N . GLU A 1 168 ? 14.632 9.445 -10.113 1.00 90.44 168 GLU A N 1
ATOM 1262 C CA . GLU A 1 168 ? 15.683 8.701 -9.423 1.00 90.44 168 GLU A CA 1
ATOM 1263 C C . GLU A 1 168 ? 16.053 9.378 -8.101 1.00 90.44 168 GLU A C 1
ATOM 1265 O O . GLU A 1 168 ? 16.314 10.581 -8.053 1.00 90.44 168 GLU A O 1
ATOM 1270 N N . GLY A 1 169 ? 16.090 8.609 -7.014 1.00 91.38 169 GLY A N 1
ATOM 1271 C CA . GLY A 1 169 ? 16.435 9.147 -5.706 1.00 91.38 169 GLY A CA 1
ATOM 1272 C C . GLY A 1 169 ? 16.086 8.221 -4.552 1.00 91.38 169 GLY A C 1
ATOM 1273 O O . GLY A 1 169 ? 15.490 7.158 -4.729 1.00 91.38 169 GLY A O 1
ATOM 1274 N N . ILE A 1 170 ? 16.473 8.656 -3.354 1.00 94.00 170 ILE A N 1
ATOM 1275 C CA . ILE A 1 170 ? 16.191 7.964 -2.099 1.00 94.00 170 ILE A CA 1
ATOM 1276 C C . ILE A 1 170 ? 15.196 8.797 -1.294 1.00 94.00 170 ILE A C 1
ATOM 1278 O O . ILE A 1 170 ? 15.444 9.975 -1.034 1.00 94.00 170 ILE A O 1
ATOM 1282 N N . VAL A 1 171 ? 14.107 8.171 -0.856 1.00 95.25 171 VAL A N 1
ATOM 1283 C CA . VAL A 1 171 ? 13.178 8.717 0.138 1.00 95.25 171 VAL A CA 1
ATOM 1284 C C . VAL A 1 171 ? 13.495 8.091 1.480 1.00 95.25 171 VAL A C 1
ATOM 1286 O O . VAL A 1 171 ? 13.530 6.870 1.616 1.00 95.25 171 VAL A O 1
ATOM 1289 N N . ARG A 1 172 ? 13.720 8.936 2.482 1.00 96.06 172 ARG A N 1
ATOM 1290 C CA . ARG A 1 172 ? 13.885 8.506 3.867 1.00 96.06 172 ARG A CA 1
ATOM 1291 C C . ARG A 1 172 ? 12.573 8.691 4.610 1.00 96.06 172 ARG A C 1
ATOM 1293 O O . ARG A 1 172 ? 12.129 9.820 4.794 1.00 96.06 172 ARG A O 1
ATOM 1300 N N . ILE A 1 173 ? 12.006 7.592 5.085 1.00 95.75 173 ILE A N 1
ATOM 1301 C CA . ILE A 1 173 ? 10.815 7.574 5.927 1.00 95.75 173 ILE A CA 1
ATOM 1302 C C . ILE A 1 173 ? 11.260 7.396 7.374 1.00 95.75 173 ILE A C 1
ATOM 1304 O O . ILE A 1 173 ? 11.994 6.461 7.696 1.00 95.75 173 ILE A O 1
ATOM 1308 N N . ILE A 1 174 ? 10.824 8.303 8.243 1.00 96.38 174 ILE A N 1
ATOM 1309 C CA . ILE A 1 174 ? 11.045 8.229 9.687 1.00 96.38 174 ILE A CA 1
ATOM 1310 C C . ILE A 1 174 ? 9.671 8.091 10.327 1.00 96.38 174 ILE A C 1
ATOM 1312 O O . ILE A 1 174 ? 8.867 9.016 10.271 1.00 96.38 174 ILE A O 1
ATOM 1316 N N . GLN A 1 175 ? 9.403 6.931 10.913 1.00 95.44 175 GLN A N 1
ATOM 1317 C CA . GLN A 1 175 ? 8.157 6.643 11.611 1.00 95.44 175 GLN A CA 1
ATOM 1318 C C . GLN A 1 175 ? 8.410 6.729 13.107 1.00 95.44 175 GLN A C 1
ATOM 1320 O O . GLN A 1 175 ? 9.350 6.114 13.611 1.00 95.44 175 GLN A O 1
ATOM 1325 N N . GLN A 1 176 ? 7.570 7.471 13.818 1.00 94.44 176 GLN A N 1
ATOM 1326 C CA . GLN A 1 176 ? 7.658 7.621 15.263 1.00 94.44 176 GLN A CA 1
ATOM 1327 C C . GLN A 1 176 ? 6.266 7.493 15.872 1.00 94.44 176 GLN A C 1
ATOM 1329 O O . GLN A 1 176 ? 5.316 8.087 15.366 1.00 94.44 176 GLN A O 1
ATOM 1334 N N . ASN A 1 177 ? 6.151 6.744 16.970 1.00 92.56 177 ASN A N 1
ATOM 1335 C CA . ASN A 1 177 ? 4.898 6.696 17.714 1.00 92.56 177 ASN A CA 1
ATOM 1336 C C . ASN A 1 177 ? 4.594 8.078 18.306 1.00 92.56 177 ASN A C 1
ATOM 1338 O O . ASN A 1 177 ? 5.422 8.626 19.039 1.00 92.56 177 ASN A O 1
ATOM 1342 N N . ASN A 1 178 ? 3.413 8.612 18.008 1.00 89.25 178 ASN A N 1
ATOM 1343 C CA . ASN A 1 178 ? 2.931 9.858 18.595 1.00 89.25 178 ASN A CA 1
ATOM 1344 C C . ASN A 1 178 ? 2.062 9.564 19.825 1.00 89.25 178 ASN A C 1
ATOM 1346 O O . ASN A 1 178 ? 2.420 9.917 20.948 1.00 89.25 178 ASN A O 1
ATOM 1350 N N . PHE A 1 179 ? 0.957 8.846 19.623 1.00 86.75 179 PHE A N 1
ATOM 1351 C CA . PHE A 1 179 ? 0.045 8.437 20.683 1.00 86.75 179 PHE A CA 1
ATOM 1352 C C . PHE A 1 179 ? -0.527 7.047 20.403 1.00 86.75 179 PHE A C 1
ATOM 1354 O O . PHE A 1 179 ? -0.517 6.553 19.278 1.00 86.75 179 PHE A O 1
ATOM 1361 N N . THR A 1 180 ? -1.040 6.414 21.452 1.00 88.06 180 THR A N 1
ATOM 1362 C CA . THR A 1 180 ? -1.742 5.135 21.359 1.00 88.06 180 THR A CA 1
ATOM 1363 C C . THR A 1 180 ? -2.954 5.207 22.269 1.00 88.06 180 THR A C 1
ATOM 1365 O O . THR A 1 180 ? -2.820 5.495 23.459 1.00 88.06 180 THR A O 1
ATOM 1368 N N . GLU A 1 181 ? -4.130 4.951 21.710 1.00 85.12 181 GLU A N 1
ATOM 1369 C CA . GLU A 1 181 ? -5.394 4.917 22.438 1.00 85.12 181 GLU A CA 1
ATOM 1370 C C . GLU A 1 181 ? -6.013 3.526 22.329 1.00 85.12 181 GLU A C 1
ATOM 1372 O O . GLU A 1 181 ? -5.906 2.857 21.303 1.00 85.12 181 GLU A O 1
ATOM 1377 N N . SER A 1 182 ? -6.651 3.077 23.408 1.00 84.69 182 SER A N 1
ATOM 1378 C CA . SER A 1 182 ? -7.340 1.791 23.453 1.00 84.69 182 SER A CA 1
ATOM 1379 C C . SER A 1 182 ? -8.767 1.986 23.937 1.00 84.69 182 SER A C 1
ATOM 1381 O O . SER A 1 182 ? -8.984 2.474 25.050 1.00 84.69 182 SER A O 1
ATOM 1383 N N . PHE A 1 183 ? -9.727 1.538 23.138 1.00 82.75 183 PHE A N 1
ATOM 1384 C CA . PHE A 1 183 ? -11.142 1.548 23.485 1.00 82.75 183 PHE A CA 1
ATOM 1385 C C . PHE A 1 183 ? -11.611 0.113 23.709 1.00 82.75 183 PHE A C 1
ATOM 1387 O O . PHE A 1 183 ? -11.330 -0.770 22.902 1.00 82.75 183 PHE A O 1
ATOM 1394 N N . ILE A 1 184 ? -12.315 -0.129 24.816 1.00 81.69 184 ILE A N 1
ATOM 1395 C CA . ILE A 1 184 ? -12.899 -1.437 25.125 1.00 81.69 184 ILE A CA 1
ATOM 1396 C C . ILE A 1 184 ? -14.413 -1.272 25.150 1.00 81.69 184 ILE A C 1
ATOM 1398 O O . ILE A 1 184 ? -14.958 -0.666 26.074 1.00 81.69 184 ILE A O 1
ATOM 1402 N N . HIS A 1 185 ? -15.088 -1.851 24.161 1.00 79.00 185 HIS A N 1
ATOM 1403 C CA . HIS A 1 18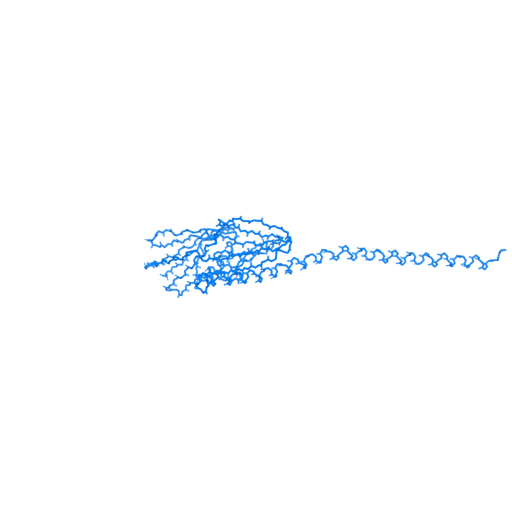5 ? -16.544 -1.896 24.105 1.00 79.00 185 HIS A CA 1
ATOM 1404 C C . HIS A 1 185 ? -17.023 -3.252 24.619 1.00 79.00 185 HIS A C 1
ATOM 1406 O O . HIS A 1 185 ? -16.858 -4.274 23.960 1.00 79.00 185 HIS A O 1
ATOM 1412 N N . LYS A 1 186 ? -17.589 -3.263 25.829 1.00 72.00 186 LYS A N 1
ATOM 1413 C CA . LYS A 1 186 ? -18.241 -4.452 26.390 1.00 72.00 186 LYS A CA 1
ATOM 1414 C C . LYS A 1 186 ? -19.663 -4.530 25.831 1.00 72.00 186 LYS A C 1
ATOM 1416 O O . LYS A 1 186 ? -20.320 -3.500 25.725 1.00 72.00 186 LYS A O 1
ATOM 1421 N N . ASP A 1 187 ? -20.111 -5.734 25.482 1.00 69.56 187 ASP A N 1
ATOM 1422 C CA . ASP A 1 187 ? -21.473 -6.031 25.004 1.00 69.56 187 ASP A CA 1
ATOM 1423 C C . ASP A 1 187 ? -21.825 -5.552 23.575 1.00 69.56 187 ASP A C 1
ATOM 1425 O O . ASP A 1 187 ? -23.004 -5.543 23.202 1.00 69.56 187 ASP A O 1
ATOM 1429 N N . SER A 1 188 ? -20.832 -5.200 22.746 1.00 66.19 188 SER A N 1
ATOM 1430 C CA . SER A 1 188 ? -21.058 -4.847 21.335 1.00 66.19 188 SER A CA 1
ATOM 1431 C C . SER A 1 188 ? -21.407 -6.083 20.509 1.00 66.19 188 SER A C 1
ATOM 1433 O O . SER A 1 188 ? -20.538 -6.864 20.143 1.00 66.19 188 SER A O 1
ATOM 1435 N N . LYS A 1 189 ? -22.686 -6.249 20.167 1.00 74.50 189 LYS A N 1
ATOM 1436 C CA . LYS A 1 189 ? -23.152 -7.444 19.445 1.00 74.50 189 LYS A CA 1
ATOM 1437 C C . LYS A 1 189 ? -22.731 -7.472 17.984 1.00 74.50 189 LYS A C 1
ATOM 1439 O O . LYS A 1 189 ? -22.511 -8.563 17.459 1.00 74.50 189 LYS A O 1
ATOM 1444 N N . ASN A 1 190 ? -22.651 -6.301 17.359 1.00 85.88 190 ASN A N 1
ATOM 1445 C CA . ASN A 1 190 ? -22.329 -6.150 15.951 1.00 85.88 190 ASN A CA 1
ATOM 1446 C C . ASN A 1 190 ? -21.261 -5.069 15.788 1.00 85.88 190 ASN A C 1
ATOM 1448 O O . ASN A 1 190 ? -21.325 -4.019 16.436 1.00 85.88 190 ASN A O 1
ATOM 1452 N N . VAL A 1 191 ? -20.293 -5.337 14.917 1.00 89.38 191 VAL A N 1
ATOM 1453 C CA . VAL A 1 191 ? -19.257 -4.382 14.522 1.00 89.38 191 VAL A CA 1
ATOM 1454 C C . VAL A 1 191 ? -19.332 -4.215 13.019 1.00 89.38 191 VAL A C 1
ATOM 1456 O O . VAL A 1 191 ? -19.247 -5.197 12.285 1.00 89.38 191 VAL A O 1
ATOM 1459 N N . THR A 1 192 ? -19.486 -2.973 12.570 1.00 93.00 192 THR A N 1
ATOM 1460 C CA . THR A 1 192 ? -19.441 -2.617 11.148 1.00 93.00 192 THR A CA 1
ATOM 1461 C C . THR A 1 192 ? -18.189 -1.798 10.889 1.00 93.00 192 THR A C 1
ATOM 1463 O O . THR A 1 192 ? -17.933 -0.822 11.595 1.00 93.00 192 THR A O 1
ATOM 1466 N N . ILE A 1 193 ? -17.406 -2.202 9.895 1.00 94.31 193 ILE A N 1
ATOM 1467 C CA . ILE A 1 193 ? -16.207 -1.506 9.440 1.00 94.31 193 ILE A CA 1
ATOM 1468 C C . ILE A 1 193 ? -16.472 -0.998 8.028 1.00 94.31 193 ILE A C 1
ATOM 1470 O O . ILE A 1 193 ? -16.841 -1.767 7.140 1.00 94.31 193 ILE A O 1
ATOM 1474 N N . THR A 1 194 ? -16.234 0.289 7.821 1.00 96.69 194 THR A N 1
ATOM 1475 C CA . THR A 1 194 ? -16.258 0.933 6.512 1.00 96.69 194 THR A CA 1
ATOM 1476 C C . THR A 1 194 ? -14.866 1.465 6.206 1.00 96.69 194 THR A C 1
ATOM 1478 O O . THR A 1 194 ? -14.320 2.246 6.983 1.00 96.69 194 THR A O 1
ATOM 1481 N N . ILE A 1 195 ? -14.290 1.052 5.079 1.00 97.12 195 ILE A N 1
ATOM 1482 C CA . ILE A 1 195 ? -12.969 1.484 4.613 1.00 97.12 195 ILE A CA 1
ATOM 1483 C C . ILE A 1 195 ? -13.151 2.193 3.274 1.00 97.12 195 ILE A C 1
ATOM 1485 O O . ILE A 1 195 ? -13.570 1.577 2.295 1.00 97.12 195 ILE A O 1
ATOM 1489 N N . ASN A 1 196 ? -12.837 3.485 3.241 1.00 97.25 196 ASN A N 1
ATOM 1490 C CA . ASN A 1 196 ? -12.740 4.290 2.030 1.00 97.25 196 ASN A CA 1
ATOM 1491 C C . ASN A 1 196 ? -11.280 4.275 1.569 1.00 97.25 196 ASN A C 1
ATOM 1493 O O . ASN A 1 196 ? -10.440 4.900 2.211 1.00 97.25 196 ASN A O 1
ATOM 1497 N N . SER A 1 197 ? -10.984 3.528 0.509 1.00 96.00 197 SER A N 1
ATOM 1498 C CA . SER A 1 197 ? -9.648 3.359 -0.066 1.00 96.00 197 SER A CA 1
ATOM 1499 C C . SER A 1 197 ? -9.761 2.941 -1.531 1.00 96.00 197 SER A C 1
ATOM 1501 O O . SER A 1 197 ? -10.612 2.122 -1.881 1.00 96.00 197 SER A O 1
ATOM 1503 N N . GLN A 1 198 ? -8.835 3.408 -2.377 1.00 94.75 198 GLN A N 1
ATOM 1504 C CA . GLN A 1 198 ? -8.702 2.966 -3.777 1.00 94.75 198 GLN A CA 1
ATOM 1505 C C . GLN A 1 198 ? -8.430 1.456 -3.918 1.00 94.75 198 GLN A C 1
ATOM 1507 O O . GLN A 1 198 ? -8.527 0.899 -5.012 1.00 94.75 198 GLN A O 1
ATOM 1512 N N . TYR A 1 199 ? -8.095 0.784 -2.816 1.00 96.25 199 TYR A N 1
ATOM 1513 C CA . TYR A 1 199 ? -7.799 -0.637 -2.744 1.00 96.25 199 TYR A CA 1
ATOM 1514 C C . TYR A 1 199 ? -8.952 -1.463 -2.148 1.00 96.25 199 TYR A C 1
ATOM 1516 O O . TYR A 1 199 ? -8.713 -2.571 -1.661 1.00 96.25 199 TYR A O 1
ATOM 1524 N N . ALA A 1 200 ? -10.195 -0.970 -2.214 1.00 96.19 200 ALA A N 1
ATOM 1525 C CA . ALA A 1 200 ? -11.388 -1.607 -1.640 1.00 96.19 200 ALA A CA 1
ATOM 1526 C C . ALA A 1 200 ? -11.536 -3.109 -1.967 1.00 96.19 200 ALA A C 1
ATOM 1528 O O . ALA A 1 200 ? -11.922 -3.889 -1.098 1.00 96.19 200 ALA A O 1
ATOM 1529 N N . GLY A 1 201 ? -11.165 -3.538 -3.181 1.00 95.56 201 GLY A N 1
ATOM 1530 C CA . GLY A 1 201 ? -11.159 -4.954 -3.584 1.00 95.56 201 GLY A CA 1
ATOM 1531 C C . GLY A 1 201 ? -10.292 -5.849 -2.690 1.00 95.56 201 GLY A C 1
ATOM 1532 O O . GLY A 1 201 ? -10.744 -6.894 -2.220 1.00 95.56 201 GLY A O 1
ATOM 1533 N N . GLY A 1 202 ? -9.063 -5.413 -2.409 1.00 95.88 202 GLY A N 1
ATOM 1534 C CA . GLY A 1 202 ? -8.130 -6.112 -1.528 1.00 95.88 202 GLY A CA 1
ATOM 1535 C C . GLY A 1 202 ? -8.619 -6.154 -0.082 1.00 95.88 202 GLY A C 1
ATOM 1536 O O . GLY A 1 202 ? -8.553 -7.206 0.557 1.00 95.88 202 GLY A O 1
ATOM 1537 N N . TRP A 1 203 ? -9.174 -5.045 0.414 1.00 96.88 203 TRP A N 1
ATOM 1538 C CA . TRP A 1 203 ? -9.769 -4.988 1.751 1.00 96.88 203 TRP A CA 1
ATOM 1539 C C . TRP A 1 203 ? -10.969 -5.911 1.908 1.00 96.88 203 TRP A C 1
ATOM 1541 O O . TRP A 1 203 ? -11.057 -6.607 2.915 1.00 96.88 203 TRP A O 1
ATOM 1551 N N . ALA A 1 204 ? -11.864 -5.958 0.920 1.00 96.69 204 ALA A N 1
ATOM 1552 C CA . ALA A 1 204 ? -13.010 -6.857 0.944 1.00 96.69 204 ALA A CA 1
ATOM 1553 C C . ALA A 1 204 ? -12.565 -8.318 1.051 1.00 96.69 204 ALA A C 1
ATOM 1555 O O . ALA A 1 204 ? -13.006 -9.028 1.952 1.00 96.69 204 ALA A O 1
ATOM 1556 N N . HIS A 1 205 ? -11.615 -8.739 0.209 1.00 95.19 205 HIS A N 1
ATOM 1557 C CA . HIS A 1 205 ? -11.087 -10.102 0.260 1.00 95.19 205 HIS A CA 1
ATOM 1558 C C . HIS A 1 205 ? -10.442 -10.432 1.616 1.00 95.19 205 HIS A C 1
ATOM 1560 O O . HIS A 1 205 ? -10.630 -11.522 2.158 1.00 95.19 205 HIS A O 1
ATOM 1566 N N . TYR A 1 206 ? -9.696 -9.483 2.189 1.00 95.62 206 TYR A N 1
ATOM 1567 C CA . TYR A 1 206 ? -9.097 -9.649 3.509 1.00 95.62 206 TYR A CA 1
ATOM 1568 C C . TYR A 1 206 ? -10.149 -9.748 4.625 1.00 95.62 206 TYR A C 1
ATOM 1570 O O . TYR A 1 206 ? -10.074 -10.658 5.447 1.00 95.62 206 TYR A O 1
ATOM 1578 N N . LEU A 1 207 ? -11.144 -8.858 4.648 1.00 95.38 207 LEU A N 1
ATOM 1579 C CA . LEU A 1 207 ? -12.200 -8.853 5.665 1.00 95.38 207 LEU A CA 1
ATOM 1580 C C . LEU A 1 207 ? -13.049 -10.131 5.603 1.00 95.38 207 LEU A C 1
ATOM 1582 O O . LEU A 1 207 ? -13.320 -10.726 6.647 1.00 95.38 207 LEU A O 1
ATOM 1586 N N . GLU A 1 208 ? -13.384 -10.614 4.402 1.00 94.44 208 GLU A N 1
ATOM 1587 C CA . GLU A 1 208 ? -14.040 -11.919 4.216 1.00 94.44 208 GLU A CA 1
ATOM 1588 C C . GLU A 1 208 ? -13.209 -13.061 4.800 1.00 94.44 208 GLU A C 1
ATOM 1590 O O . GLU A 1 208 ? -13.734 -13.913 5.519 1.00 94.44 208 GLU A O 1
ATOM 1595 N N . LYS A 1 209 ? -11.894 -13.064 4.542 1.00 93.56 209 LYS A N 1
ATOM 1596 C CA . LYS A 1 209 ? -10.973 -14.067 5.092 1.00 93.56 209 LYS A CA 1
ATOM 1597 C C . LYS A 1 209 ? -10.940 -14.042 6.625 1.00 93.56 209 LYS A C 1
ATOM 1599 O O . LYS A 1 209 ? -10.816 -15.102 7.234 1.00 93.56 209 LYS A O 1
ATOM 1604 N N . GLN A 1 210 ? -11.073 -12.865 7.239 1.00 92.12 210 GLN A N 1
ATOM 1605 C CA . GLN A 1 210 ? -11.171 -12.714 8.697 1.00 92.12 210 GLN A CA 1
ATOM 1606 C C . GLN A 1 210 ? -12.566 -13.056 9.255 1.00 92.12 210 GLN A C 1
ATOM 1608 O O . GLN A 1 210 ? -12.756 -13.012 10.466 1.00 92.12 210 GLN A O 1
ATOM 1613 N N . GLY A 1 211 ? -13.542 -13.418 8.416 1.00 91.56 211 GLY A N 1
ATOM 1614 C CA . GLY A 1 211 ? -14.880 -13.839 8.847 1.00 91.56 211 GLY A CA 1
ATOM 1615 C C . GLY A 1 211 ? -15.925 -12.722 8.912 1.00 91.56 211 GLY A C 1
ATOM 1616 O O . GLY A 1 211 ? -17.007 -12.940 9.460 1.00 91.56 211 GLY A O 1
ATOM 1617 N N . PHE A 1 212 ? -15.635 -11.543 8.356 1.00 93.31 212 PHE A N 1
ATOM 1618 C CA . PHE A 1 212 ? -16.641 -10.499 8.162 1.00 93.31 212 PHE A CA 1
ATOM 1619 C C . PHE A 1 212 ? -17.533 -10.829 6.960 1.00 93.31 212 PHE A C 1
ATOM 1621 O O . PHE A 1 212 ? -17.101 -11.447 5.989 1.00 93.31 212 PHE A O 1
ATOM 1628 N N . ASN A 1 213 ? -18.779 -10.365 7.003 1.00 94.81 213 ASN A N 1
ATOM 1629 C CA . ASN A 1 213 ? -19.694 -10.406 5.869 1.00 94.81 213 ASN A CA 1
ATOM 1630 C C . ASN A 1 213 ? -19.627 -9.068 5.132 1.00 94.81 213 ASN A C 1
ATOM 1632 O O . ASN A 1 213 ? -19.822 -8.021 5.748 1.00 94.81 213 ASN A O 1
ATOM 1636 N N . ILE A 1 214 ? -19.373 -9.087 3.824 1.00 96.94 214 ILE A N 1
ATOM 1637 C CA . ILE A 1 214 ? -19.372 -7.866 3.010 1.00 96.94 214 ILE A CA 1
ATOM 1638 C C . ILE A 1 214 ? -20.812 -7.434 2.744 1.00 96.94 214 ILE A C 1
ATOM 1640 O O . ILE A 1 214 ? -21.601 -8.182 2.168 1.00 96.94 214 ILE A O 1
ATOM 1644 N N . GLU A 1 215 ? -21.148 -6.215 3.155 1.00 96.12 215 GLU A N 1
ATOM 1645 C CA . GLU A 1 215 ? -22.467 -5.616 2.934 1.00 96.12 215 GLU A CA 1
ATOM 1646 C C . GLU A 1 215 ? -22.519 -4.870 1.600 1.00 96.12 215 GLU A C 1
ATOM 1648 O O . GLU A 1 215 ? -23.501 -4.956 0.862 1.00 96.12 215 GLU A O 1
ATOM 1653 N N . SER A 1 216 ? -21.443 -4.149 1.275 1.00 96.50 216 SER A N 1
ATOM 1654 C CA . SER A 1 216 ? -21.305 -3.415 0.020 1.00 96.50 216 SER A CA 1
ATOM 1655 C C . SER A 1 216 ? -19.843 -3.229 -0.363 1.00 96.50 216 SER A C 1
ATOM 1657 O O . SER A 1 216 ? -18.985 -3.032 0.497 1.00 96.50 216 SER A O 1
ATOM 1659 N N . ILE A 1 217 ? -19.579 -3.208 -1.667 1.00 96.50 217 ILE A N 1
ATOM 1660 C CA . ILE A 1 217 ? -18.266 -2.910 -2.233 1.00 96.50 217 ILE A CA 1
ATOM 1661 C C . ILE A 1 217 ? -18.421 -2.032 -3.481 1.00 96.50 217 ILE A C 1
ATOM 1663 O O . ILE A 1 217 ? -19.260 -2.302 -4.343 1.00 96.50 217 ILE A O 1
ATOM 1667 N N . THR A 1 218 ? -17.615 -0.979 -3.569 1.00 94.94 218 THR A N 1
ATOM 1668 C CA . THR A 1 218 ? -17.419 -0.136 -4.757 1.00 94.94 218 THR A CA 1
ATOM 1669 C C . THR A 1 218 ? -15.939 -0.165 -5.159 1.00 94.94 218 THR A C 1
ATOM 1671 O O . THR A 1 218 ? -15.152 -0.945 -4.626 1.00 94.94 218 THR A O 1
ATOM 1674 N N . SER A 1 219 ? -15.535 0.667 -6.122 1.00 92.12 219 SER A N 1
ATOM 1675 C CA . SER A 1 219 ? -14.122 0.813 -6.499 1.00 92.12 219 SER A CA 1
ATOM 1676 C C . SER A 1 219 ? -13.247 1.410 -5.392 1.00 92.12 219 SER A C 1
ATOM 1678 O O . SER A 1 219 ? -12.041 1.199 -5.400 1.00 92.12 219 SER A O 1
ATOM 1680 N N . ASP A 1 220 ? -13.844 2.178 -4.483 1.00 95.00 220 ASP A N 1
ATOM 1681 C CA . ASP A 1 220 ? -13.165 3.037 -3.510 1.00 95.00 220 ASP A CA 1
ATOM 1682 C C . ASP A 1 220 ? -13.711 2.908 -2.076 1.00 95.00 220 ASP A C 1
ATOM 1684 O O . ASP A 1 220 ? -13.253 3.595 -1.166 1.00 95.00 220 ASP A O 1
ATOM 1688 N N . ASN A 1 221 ? -14.693 2.036 -1.854 1.00 96.75 221 ASN A N 1
ATOM 1689 C CA . ASN A 1 221 ? -15.306 1.805 -0.555 1.00 96.75 221 ASN A CA 1
ATOM 1690 C C . ASN A 1 221 ? -15.627 0.322 -0.357 1.00 96.75 221 ASN A C 1
ATOM 1692 O O . ASN A 1 221 ? -16.110 -0.361 -1.261 1.00 96.75 221 ASN A O 1
ATOM 1696 N N . VAL A 1 222 ? -15.415 -0.166 0.860 1.00 97.31 222 VAL A N 1
ATOM 1697 C CA . VAL A 1 222 ? -15.950 -1.444 1.326 1.00 97.31 222 VAL A CA 1
ATOM 1698 C C . VAL A 1 222 ? -16.602 -1.255 2.687 1.00 97.31 222 VAL A C 1
ATOM 1700 O O . VAL A 1 222 ? -16.042 -0.605 3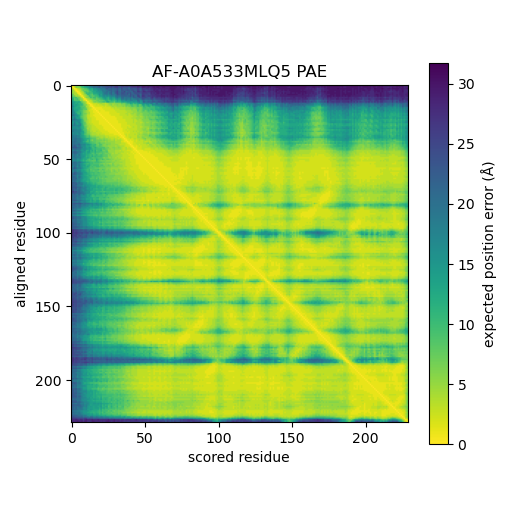.568 1.00 97.31 222 VAL A O 1
ATOM 1703 N N . THR A 1 223 ? -17.784 -1.841 2.860 1.00 97.25 223 THR A N 1
ATOM 1704 C CA . THR A 1 223 ? -18.460 -1.952 4.154 1.00 97.25 223 THR A CA 1
ATOM 1705 C C . THR A 1 223 ? -18.665 -3.421 4.478 1.00 97.25 223 THR A C 1
ATOM 1707 O O . THR A 1 223 ? -19.200 -4.177 3.662 1.00 97.25 223 THR A O 1
ATOM 1710 N N . ALA A 1 224 ? -18.228 -3.825 5.665 1.00 95.88 224 ALA A N 1
ATOM 1711 C CA . ALA A 1 224 ? -18.320 -5.191 6.145 1.00 95.88 224 ALA A CA 1
ATOM 1712 C C . ALA A 1 224 ? -18.777 -5.218 7.601 1.00 95.88 224 ALA A C 1
ATOM 1714 O O . ALA A 1 224 ? -18.382 -4.365 8.397 1.00 95.88 224 ALA A O 1
ATOM 1715 N N . SER A 1 225 ? -19.559 -6.225 7.968 1.00 93.31 225 SER A N 1
ATOM 1716 C CA . SER A 1 225 ? -20.034 -6.404 9.334 1.00 93.31 225 SER A CA 1
ATOM 1717 C C . SER A 1 225 ? -19.771 -7.803 9.858 1.00 93.31 225 SER A C 1
ATOM 1719 O O . SER A 1 225 ? -19.735 -8.799 9.129 1.00 93.31 225 SER A O 1
ATOM 1721 N N . ILE A 1 226 ? -19.581 -7.883 11.166 1.00 90.19 226 ILE A N 1
ATOM 1722 C CA . ILE A 1 226 ? -19.472 -9.140 11.886 1.00 90.19 226 ILE A CA 1
ATOM 1723 C C . ILE A 1 226 ? -20.427 -9.117 13.073 1.00 90.19 226 ILE A C 1
ATOM 1725 O O . ILE A 1 226 ? -20.524 -8.137 13.814 1.00 90.19 226 ILE A O 1
ATOM 1729 N N . ASN A 1 227 ? -21.152 -10.221 13.225 1.00 83.00 227 ASN A N 1
ATOM 1730 C CA . ASN A 1 227 ? -22.117 -10.420 14.294 1.00 83.00 227 ASN A CA 1
ATOM 1731 C C . ASN A 1 227 ? -21.510 -11.388 15.314 1.00 83.00 227 ASN A C 1
ATOM 1733 O O . ASN A 1 227 ? -20.949 -12.409 14.914 1.00 83.00 227 ASN A O 1
ATOM 1737 N N . ARG A 1 228 ? -21.744 -11.140 16.609 1.00 62.03 228 ARG A N 1
ATOM 1738 C CA . ARG A 1 228 ? -21.256 -11.923 17.768 1.00 62.03 228 ARG A CA 1
ATOM 1739 C C . ARG A 1 228 ? -19.778 -11.684 18.100 1.00 62.03 228 ARG A C 1
ATOM 1741 O O . ARG A 1 228 ? -18.985 -12.619 18.109 1.00 62.03 228 ARG A O 1
ATOM 1748 N N . THR A 1 229 ? -19.440 -10.438 18.390 1.00 55.25 229 THR A N 1
ATOM 1749 C CA . THR A 1 229 ? -18.095 -10.010 18.808 1.00 55.25 229 THR A CA 1
ATOM 1750 C C . THR A 1 229 ? -18.023 -9.552 20.251 1.00 55.25 229 THR A C 1
ATOM 1752 O O . THR A 1 229 ? -19.101 -9.350 20.855 1.00 55.25 229 THR A O 1
#

Nearest PDB structures (foldseek):
  7cv6-assembly1_B  TM=3.410E-01  e=3.034E+00  Arabidopsis thaliana
  8fu9-assembly1_A  TM=1.743E-01  e=1.168E+00  Severe acute respiratory syndrome coronavirus 2
  8ri7-assembly1_A  TM=1.269E-01  e=8.818E+00  Escherichia coli

Radius of gyration: 29.23 Å; Cα contacts (8 Å, |Δi|>4): 409; chains: 1; bounding box: 72×32×99 Å

Secondary structure (DSSP, 8-state):
--HHHHHHHHHHHHHHHHHHHHHHHHHHHHHHHHHHHHHHHHHHHHHHHHHHHHHHHHHHHHHHHHHHTTS-SEEEEEEE-TTEEEEEETTS-EEEEEETTSPPEEEE--EEEEEETTEEEEEETTEEEEEESS-EEEEE--SEEE-SS-EEE------S--EEEEES-EEEEEEE---------TT--EEEEEEE-TTHHHHHHHHHHTTPEEEEE-SSEEEEEEE--

pLDDT: mean 90.06, std 10.14, range [49.91, 97.88]

Foldseek 3Di:
DDVVVVVVVVVVVVVVVVVVVVVVVVVVVVVVCVVVVVVVVVVVQLVVLLVVQLVQVVVVLVVLVCCLVVVDFKDKGKRWLAQWKKKKDLQQKKKWKDFVPDDIDIHRQIKIWTDDDQWIWIAGQSWIKIGRNPAIATPRDHPWADPLADTDRRGHGDDDDIDMDGGTDMDMDMDGDDDDDDDDDPPRFKMKMKMFHQRQRRVVVNCVVRPWAWPDTDNGMTITMDGND

Mean predicted aligned error: 7.49 Å

Solvent-accessible surface area (backbone atoms only — not comparable to full-atom values): 12333 Å² total; per-residue (Å²): 137,62,70,68,61,56,53,55,50,54,51,56,50,50,52,53,51,52,51,52,50,53,52,49,53,50,52,53,50,53,52,51,51,55,66,61,46,51,62,58,52,51,55,54,46,52,53,50,49,48,56,54,43,52,53,52,48,52,52,49,43,51,48,50,48,32,34,77,70,66,76,35,58,67,48,76,48,80,42,73,48,71,59,24,36,39,36,34,36,37,73,64,20,39,40,35,42,40,40,62,96,52,78,72,45,73,46,50,18,6,34,42,37,36,41,51,96,57,34,36,40,34,42,38,40,60,24,33,35,40,31,69,71,86,54,39,39,65,80,38,78,37,62,60,48,54,80,70,62,51,65,48,76,57,83,39,66,46,80,69,85,64,46,77,50,71,38,74,51,74,50,75,49,76,50,63,70,84,81,86,86,86,86,85,78,83,85,26,49,37,43,37,42,35,38,37,26,82,47,14,58,13,52,46,57,50,41,44,73,57,65,31,45,76,76,47,76,52,72,42,30,26,33,32,36,39,76,50,61

Sequence (229 aa):
MTIKALIDTDNAVSDIVGFMLVLSIMIVSLAAISLFAQPILNETKDEIYFSNMEQSFTLLHSDTNDIASGRSTIKTRDLNIANAHMSFDPDSTNISIIFDGSPNISYNAGSIEYDIKDRKVCLENGALLSSYGTGSIVISEPLIYTDGQTTVINLVQLDGPAFSVGGEGIVRIIQQNNFTESFIHKDSKNVTITINSQYAGGWAHYLEKQGFNIESITSDNVTASINRT